Protein AF-A0A7S0TB71-F1 (afdb_monomer_lite)

Sequence (229 aa):
KTLKLRSSFATMRKMRSAEQRVAMSYEFEDLLNNLRDKKQKSEQQTESQRMKKLNQILRQSVKSFELNVTGNTVTKYDFIRQELNVSTPNSIDNCSLEIFDGINRLKDELEVIDNANAVIDIAPDDPSKLICDLSVKERSRLTASIGASHDAHALSQLNGQLSVGVRNLFGGGEKLDIAADLGLGTTSQSGSSLARKNSLETGNVIADASTHRDRDQGGNNDDRWRTSS

pLDDT: mean 73.47, std 20.13, range [27.81, 95.88]

Foldseek 3Di:
DPPVVVVVVVVVVVVVVVVVVVVVVVVVVVVVVVVVVVVVVVVPCDPVNVVVVVVVQQADWAAEEAEAEAQLPQADPVLLVVLLVQDPGDGNNVSVVSNVNSQCCCCPVLVFFPDKDWDWDQDPVHNNYIYIYIYTHTDDFKDWDKDWDDDPPPPFAIKIKIKIKGACVRNNSDIDMDIDIDGPDDDDDDDDDPPPDDDDDDDDDDDDDDDDDDDDDDDDDDDDDDDDD

Structure (mmCIF, N/CA/C/O backbone):
data_AF-A0A7S0TB71-F1
#
_entry.id   AF-A0A7S0TB71-F1
#
loop_
_atom_site.group_PDB
_atom_site.id
_atom_site.type_symbol
_atom_site.label_atom_id
_atom_site.label_alt_id
_atom_site.label_comp_id
_atom_site.label_asym_id
_atom_site.label_entity_id
_atom_site.label_seq_id
_atom_site.pdbx_PDB_ins_code
_atom_site.Cartn_x
_atom_site.Cartn_y
_atom_site.Cartn_z
_atom_site.occupancy
_atom_site.B_iso_or_equiv
_atom_site.auth_seq_id
_atom_site.auth_comp_id
_atom_site.auth_asym_id
_atom_site.auth_atom_id
_atom_site.pdbx_PDB_model_num
ATOM 1 N N . LYS A 1 1 ? -82.827 -7.918 33.185 1.00 52.31 1 LYS A N 1
ATOM 2 C CA . LYS A 1 1 ? -81.510 -7.912 33.888 1.00 52.31 1 LYS A CA 1
ATOM 3 C C . LYS A 1 1 ? -80.289 -8.102 32.956 1.00 52.31 1 LYS A C 1
ATOM 5 O O . LYS A 1 1 ? -79.174 -7.885 33.404 1.00 52.31 1 LYS A O 1
ATOM 10 N N . THR A 1 2 ? -80.459 -8.403 31.664 1.00 50.97 2 THR A N 1
ATOM 11 C CA . THR A 1 2 ? -79.377 -8.708 30.695 1.00 50.97 2 THR A CA 1
ATOM 12 C C . THR A 1 2 ? -78.708 -7.493 30.021 1.00 50.97 2 THR A C 1
ATOM 14 O O . THR A 1 2 ? -77.576 -7.602 29.559 1.00 50.97 2 THR A O 1
ATOM 17 N N . LEU A 1 3 ? -79.344 -6.315 30.008 1.00 51.41 3 LEU A N 1
ATOM 18 C CA . LEU A 1 3 ? -78.804 -5.097 29.370 1.00 51.41 3 LEU A CA 1
ATOM 19 C C . LEU A 1 3 ? -77.656 -4.421 30.152 1.00 51.41 3 LEU A C 1
ATOM 21 O O . LEU A 1 3 ? -76.746 -3.871 29.536 1.00 51.41 3 LEU A O 1
ATOM 25 N N . LYS A 1 4 ? -77.627 -4.524 31.490 1.00 52.94 4 LYS A N 1
ATOM 26 C CA . LYS A 1 4 ? -76.548 -3.944 32.322 1.00 52.94 4 LYS A CA 1
ATOM 27 C C . LYS A 1 4 ? -75.197 -4.654 32.144 1.00 52.94 4 LYS A C 1
ATOM 29 O O . LYS A 1 4 ? -74.158 -4.004 32.204 1.00 52.94 4 LYS A O 1
ATOM 34 N N . LEU A 1 5 ? -75.201 -5.960 31.865 1.00 52.31 5 LEU A N 1
ATOM 35 C CA . LEU A 1 5 ? -73.975 -6.741 31.655 1.00 52.31 5 LEU A CA 1
ATOM 36 C C . LEU A 1 5 ? -73.289 -6.404 30.322 1.00 52.31 5 LEU A C 1
ATOM 38 O O . LEU A 1 5 ? -72.073 -6.248 30.288 1.00 52.31 5 LEU A O 1
ATOM 42 N N . ARG A 1 6 ? -74.045 -6.199 29.234 1.00 51.62 6 ARG A N 1
ATOM 43 C CA . ARG A 1 6 ? -73.463 -5.846 27.922 1.00 51.62 6 ARG A CA 1
ATOM 44 C C . ARG A 1 6 ? -72.787 -4.470 27.914 1.00 51.62 6 ARG A C 1
ATOM 46 O O . ARG A 1 6 ? -71.745 -4.314 27.284 1.00 51.62 6 ARG A O 1
ATOM 53 N N . SER A 1 7 ? -73.338 -3.510 28.658 1.00 56.12 7 SER A N 1
ATOM 54 C CA . SER A 1 7 ? -72.728 -2.191 28.871 1.00 56.12 7 SER A CA 1
ATOM 55 C C . SER A 1 7 ? -71.366 -2.308 29.560 1.00 56.12 7 SER A C 1
ATOM 57 O O . SER A 1 7 ? -70.398 -1.742 29.073 1.00 56.12 7 SER A O 1
ATOM 59 N N . SER A 1 8 ? -71.282 -3.075 30.651 1.00 56.69 8 SER A N 1
ATOM 60 C CA . SER A 1 8 ? -70.066 -3.262 31.461 1.00 56.69 8 SER A CA 1
ATOM 61 C C . SER A 1 8 ? -68.906 -3.901 30.677 1.00 56.69 8 SER A C 1
ATOM 63 O O . SER A 1 8 ? -67.764 -3.447 30.769 1.00 56.69 8 SER A O 1
ATOM 65 N N . PHE A 1 9 ? -69.193 -4.894 29.829 1.00 58.91 9 PHE A N 1
ATOM 66 C CA . PHE A 1 9 ? -68.178 -5.526 28.978 1.00 58.91 9 PHE A CA 1
ATOM 67 C C . PHE A 1 9 ? -67.642 -4.600 27.876 1.00 58.91 9 PHE A C 1
ATOM 69 O O . PHE A 1 9 ? -66.458 -4.666 27.537 1.00 58.91 9 PHE A O 1
ATOM 76 N N . ALA A 1 10 ? -68.484 -3.721 27.324 1.00 61.81 10 ALA A N 1
ATOM 77 C CA . ALA A 1 10 ? -68.050 -2.732 26.340 1.00 61.81 10 ALA A CA 1
ATOM 78 C C . ALA A 1 10 ? -67.134 -1.670 26.971 1.00 61.81 10 ALA A C 1
ATOM 80 O O . ALA A 1 10 ? -66.135 -1.288 26.359 1.00 61.81 10 ALA A O 1
ATOM 81 N N . THR A 1 11 ? -67.417 -1.240 28.207 1.00 63.72 11 THR A N 1
ATOM 82 C CA . THR A 1 11 ? -66.543 -0.319 28.950 1.00 63.72 11 THR A CA 1
ATOM 83 C C . THR A 1 11 ? -65.212 -0.972 29.313 1.00 63.72 11 THR A C 1
ATOM 85 O O . THR A 1 11 ? -64.173 -0.368 29.071 1.00 63.72 11 THR A O 1
ATOM 88 N N . MET A 1 12 ? -65.207 -2.227 29.783 1.00 61.91 12 MET A N 1
ATOM 89 C CA . MET A 1 12 ? -63.965 -2.954 30.097 1.00 61.91 12 MET A CA 1
ATOM 90 C C . MET A 1 12 ? -63.060 -3.161 28.874 1.00 61.91 12 MET A C 1
ATOM 92 O O . MET A 1 12 ? -61.842 -3.040 28.982 1.00 61.91 12 MET A O 1
ATOM 96 N N . ARG A 1 13 ? -63.625 -3.426 27.687 1.00 66.00 13 ARG A N 1
ATOM 97 C CA . ARG A 1 13 ? -62.832 -3.519 26.445 1.00 66.00 13 ARG A CA 1
ATOM 98 C C . ARG A 1 13 ? -62.232 -2.176 26.032 1.00 66.00 13 ARG A C 1
ATOM 100 O O . ARG A 1 13 ? -61.082 -2.134 25.603 1.00 66.00 13 ARG A O 1
ATOM 107 N N . LYS A 1 14 ? -62.984 -1.080 26.183 1.00 70.56 14 LYS A N 1
ATOM 108 C CA . LYS A 1 14 ? -62.471 0.276 25.925 1.00 70.56 14 LYS A CA 1
ATOM 109 C C . LYS A 1 14 ? -61.375 0.666 26.918 1.00 70.56 14 LYS A C 1
ATOM 111 O O . LYS A 1 14 ? -60.401 1.281 26.504 1.00 70.56 14 LYS A O 1
ATOM 116 N N . MET A 1 15 ? -61.509 0.260 28.179 1.00 67.00 15 MET A N 1
ATOM 117 C CA . MET A 1 15 ? -60.528 0.521 29.233 1.00 67.00 15 MET A CA 1
ATOM 118 C C . MET A 1 15 ? -59.218 -0.241 28.986 1.00 67.00 15 MET A C 1
ATOM 120 O O . MET A 1 15 ? -58.170 0.388 28.939 1.00 67.00 15 MET A O 1
ATOM 124 N N . ARG A 1 16 ? -59.276 -1.536 28.637 1.00 66.81 16 ARG A N 1
ATOM 125 C CA . ARG A 1 16 ? -58.082 -2.309 28.225 1.00 66.81 16 ARG A CA 1
ATOM 126 C C . ARG A 1 16 ? -57.389 -1.745 26.982 1.00 66.81 16 ARG A C 1
ATOM 128 O O . ARG A 1 16 ? -56.168 -1.727 26.903 1.00 66.81 16 ARG A O 1
ATOM 135 N N . SER A 1 17 ? -58.161 -1.264 26.006 1.00 69.56 17 SER A N 1
ATOM 136 C CA . SER A 1 17 ? -57.613 -0.595 24.818 1.00 69.56 17 SER A CA 1
ATOM 137 C C . SER A 1 17 ? -56.975 0.762 25.144 1.00 69.56 17 SER A C 1
ATOM 139 O O . SER A 1 17 ? -56.062 1.191 24.441 1.00 69.56 17 SER A O 1
ATOM 141 N N . ALA A 1 18 ? -57.460 1.466 26.169 1.00 69.19 18 ALA A N 1
ATOM 142 C CA . ALA A 1 18 ? -56.839 2.695 26.653 1.00 69.19 18 ALA A CA 1
ATOM 143 C C . ALA A 1 18 ? -55.547 2.386 27.426 1.00 69.19 18 ALA A C 1
ATOM 145 O O . ALA A 1 18 ? -54.529 3.009 27.155 1.00 69.19 18 ALA A O 1
ATOM 146 N N . GLU A 1 19 ? -55.554 1.366 28.287 1.00 68.12 19 GLU A N 1
ATOM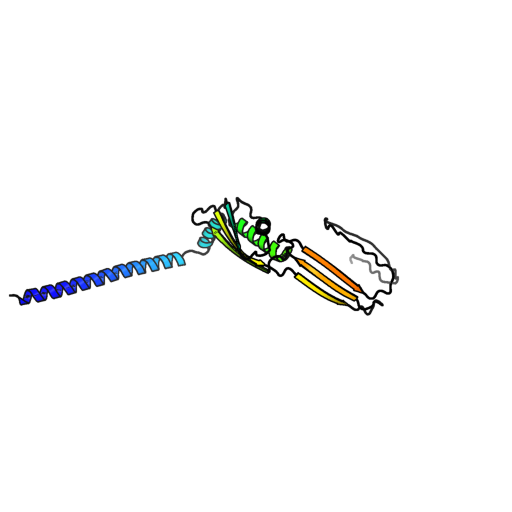 147 C CA . GLU A 1 19 ? -54.370 0.888 29.017 1.00 68.12 19 GLU A CA 1
ATOM 148 C C . GLU A 1 19 ? -53.254 0.435 28.068 1.00 68.12 19 GLU A C 1
ATOM 150 O O . GLU A 1 19 ? -52.110 0.838 28.243 1.00 68.12 19 GLU A O 1
ATOM 155 N N . GLN A 1 20 ? -53.576 -0.314 27.007 1.00 69.12 20 GLN A N 1
ATOM 156 C CA . GLN A 1 20 ? -52.590 -0.689 25.984 1.00 69.12 20 GLN A CA 1
ATOM 157 C C . GLN A 1 20 ? -52.021 0.517 25.230 1.00 69.12 20 GLN A C 1
ATOM 159 O O . GLN A 1 20 ? -50.834 0.543 24.920 1.00 69.12 20 GLN A O 1
ATOM 164 N N . ARG A 1 21 ? -52.846 1.529 24.935 1.00 68.06 21 ARG A N 1
ATOM 165 C CA . ARG A 1 21 ? -52.376 2.753 24.268 1.00 68.06 21 ARG A CA 1
ATOM 166 C C . ARG A 1 21 ? -51.446 3.573 25.158 1.00 68.06 21 ARG A C 1
ATOM 168 O O . ARG A 1 21 ? -50.471 4.115 24.657 1.00 68.06 21 ARG A O 1
ATOM 175 N N . VAL A 1 22 ? -51.735 3.622 26.456 1.00 69.12 22 VAL A N 1
ATOM 176 C CA . VAL A 1 22 ? -50.902 4.299 27.455 1.00 69.12 22 VAL A CA 1
ATOM 177 C C . VAL A 1 22 ? -49.595 3.531 27.694 1.00 69.12 22 VAL A C 1
ATOM 179 O O . VAL A 1 22 ? -48.531 4.135 27.737 1.00 69.12 22 VAL A O 1
ATOM 182 N N . ALA A 1 23 ? -49.634 2.198 27.768 1.00 70.12 23 ALA A N 1
ATOM 183 C CA . ALA A 1 23 ? -48.424 1.382 27.893 1.00 70.12 23 ALA A CA 1
ATOM 184 C C . ALA A 1 23 ? -47.479 1.571 26.694 1.00 70.12 23 ALA A C 1
ATOM 186 O O . ALA 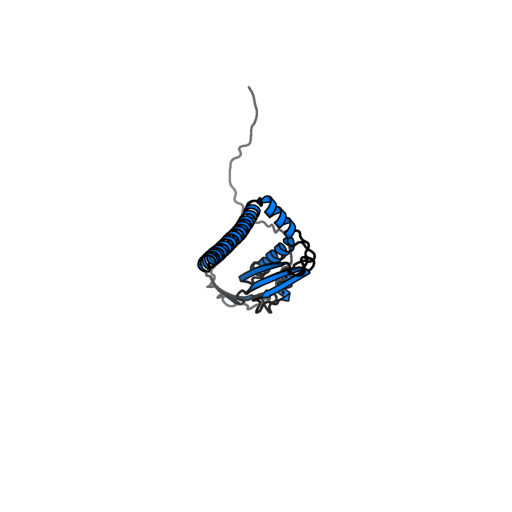A 1 23 ? -46.295 1.836 26.881 1.00 70.12 23 ALA A O 1
ATOM 187 N N . MET A 1 24 ? -48.013 1.550 25.466 1.00 68.88 24 MET A N 1
ATOM 188 C CA . MET A 1 24 ? -47.200 1.807 24.273 1.00 68.88 24 MET A CA 1
ATOM 189 C C . MET A 1 24 ? -46.647 3.237 24.220 1.00 68.88 24 MET A C 1
ATOM 191 O O . MET A 1 24 ? -45.560 3.431 23.683 1.00 68.88 24 MET A O 1
ATOM 195 N N . SER A 1 25 ? -47.344 4.242 24.768 1.00 74.81 25 SER A N 1
ATOM 196 C CA . SER A 1 25 ? -46.784 5.599 24.825 1.00 74.81 25 SER A CA 1
ATOM 197 C C . SER A 1 25 ? -45.608 5.699 25.794 1.00 74.81 25 SER A C 1
ATOM 199 O O . SER A 1 25 ? -44.636 6.373 25.469 1.00 74.81 25 SER A O 1
ATOM 201 N N . TYR A 1 26 ? -45.653 4.993 26.930 1.00 70.25 26 TYR A N 1
ATOM 202 C CA . TYR A 1 26 ? -44.534 4.959 27.879 1.00 70.25 26 TYR A CA 1
ATOM 203 C C . TYR A 1 26 ? -43.297 4.264 27.298 1.00 70.25 26 TYR A C 1
ATOM 205 O O . TYR A 1 26 ? -42.197 4.793 27.418 1.00 70.25 26 TYR A O 1
ATOM 213 N N . GLU A 1 27 ? -43.465 3.141 26.592 1.00 76.88 27 GLU A N 1
ATOM 214 C CA . GLU A 1 27 ? -42.346 2.475 25.902 1.00 76.88 27 GLU A CA 1
ATOM 215 C C . GLU A 1 27 ? -41.720 3.372 24.819 1.00 76.88 27 GLU A C 1
ATOM 217 O O . GLU A 1 27 ? -40.501 3.391 24.631 1.00 76.88 27 GLU A O 1
ATOM 222 N N . PHE A 1 28 ? -42.545 4.158 24.122 1.00 78.06 28 PHE A N 1
ATOM 223 C CA . PHE A 1 28 ? -42.072 5.112 23.121 1.00 78.06 28 PHE A CA 1
ATOM 224 C C . PHE A 1 28 ? -41.313 6.286 23.752 1.00 78.06 28 PHE A C 1
ATOM 226 O O . PHE A 1 28 ? -40.316 6.757 23.203 1.00 78.06 28 PHE A O 1
ATOM 233 N N . GLU A 1 29 ? -41.760 6.752 24.916 1.00 79.38 29 GLU A N 1
ATOM 234 C CA . GLU A 1 29 ? -41.113 7.827 25.664 1.00 79.38 29 GLU A CA 1
ATOM 235 C C . GLU A 1 29 ? -39.775 7.375 26.269 1.00 79.38 29 GLU A C 1
ATOM 237 O O . GLU A 1 29 ? -38.787 8.104 26.174 1.00 79.38 29 GLU A O 1
ATOM 242 N N . ASP A 1 30 ? -39.682 6.133 26.749 1.00 79.94 30 ASP A N 1
ATOM 243 C CA . ASP A 1 30 ? -38.418 5.513 27.168 1.00 79.94 30 ASP A CA 1
ATOM 244 C C . ASP A 1 30 ? -37.437 5.329 26.000 1.00 79.94 30 ASP A C 1
ATOM 246 O O . ASP A 1 30 ? -36.227 5.542 26.153 1.00 79.94 30 ASP A O 1
ATOM 250 N N . LEU A 1 31 ? -37.928 4.981 24.806 1.00 78.19 31 LEU A N 1
ATOM 251 C CA . LEU A 1 31 ? -37.107 4.931 23.591 1.00 78.19 31 LEU A CA 1
ATOM 252 C C . LEU A 1 31 ? -36.591 6.320 23.197 1.00 78.19 31 LEU A C 1
ATOM 254 O O . LEU A 1 31 ? -35.413 6.470 22.859 1.00 78.19 31 LEU A O 1
ATOM 258 N N . LEU A 1 32 ? -37.443 7.344 23.270 1.00 78.12 32 LEU A N 1
ATOM 259 C CA . LEU A 1 32 ? -37.064 8.727 22.978 1.00 78.12 32 LEU A CA 1
ATOM 260 C C . LEU A 1 32 ? -36.079 9.289 24.007 1.00 78.12 32 LEU A C 1
ATOM 262 O O . LEU A 1 32 ? -35.138 9.986 23.620 1.00 78.12 32 LEU A O 1
ATOM 266 N N . ASN A 1 33 ? -36.242 8.955 25.287 1.00 79.75 33 ASN A N 1
ATOM 267 C CA . ASN A 1 33 ? -35.304 9.331 26.342 1.00 79.75 33 ASN A CA 1
ATOM 268 C C . ASN A 1 33 ? -33.954 8.638 26.150 1.00 79.75 33 ASN A C 1
ATOM 270 O O . ASN A 1 33 ? -32.926 9.307 26.163 1.00 79.75 33 ASN A O 1
ATOM 274 N N . ASN A 1 34 ? -33.937 7.344 25.823 1.00 79.69 34 ASN A N 1
ATOM 275 C CA . ASN A 1 34 ? -32.698 6.642 25.478 1.00 79.69 34 ASN A CA 1
ATOM 276 C C . ASN A 1 34 ? -31.996 7.240 24.249 1.00 79.69 34 ASN A C 1
ATOM 278 O O . ASN A 1 34 ? -30.766 7.322 24.211 1.00 79.69 34 ASN A O 1
ATOM 282 N N . LEU A 1 35 ? -32.756 7.660 23.234 1.00 76.25 35 LEU A N 1
ATOM 283 C CA . LEU A 1 35 ? -32.208 8.328 22.052 1.00 76.25 35 LEU A CA 1
ATOM 284 C C . LEU A 1 35 ? -31.660 9.718 22.383 1.00 76.25 35 LEU A C 1
ATOM 286 O O . LEU A 1 35 ? -30.581 10.066 21.900 1.00 76.25 35 LEU A O 1
ATOM 290 N N . ARG A 1 36 ? -32.349 10.498 23.224 1.00 77.81 36 ARG A N 1
ATOM 291 C CA . ARG A 1 36 ? -31.857 11.798 23.709 1.00 77.81 36 ARG A CA 1
ATOM 292 C C . ARG A 1 36 ? -30.607 11.650 24.562 1.00 77.81 36 ARG A C 1
ATOM 294 O O . ARG A 1 36 ? -29.648 12.371 24.312 1.00 77.81 36 ARG A O 1
ATOM 301 N N . ASP A 1 37 ? -30.574 10.686 25.472 1.00 75.75 37 ASP A N 1
ATOM 302 C CA . ASP A 1 37 ? -29.415 10.407 26.319 1.00 75.75 37 ASP A CA 1
ATOM 303 C C . ASP A 1 37 ? -28.213 9.951 25.492 1.00 75.75 37 ASP A C 1
ATOM 305 O O . ASP A 1 37 ? -27.087 10.395 25.722 1.00 75.75 37 ASP A O 1
ATOM 309 N N . LYS A 1 38 ? -28.429 9.094 24.486 1.00 72.81 38 LYS A N 1
ATOM 310 C CA . LYS A 1 38 ? -27.370 8.700 23.546 1.00 72.81 38 LYS A CA 1
ATOM 311 C C . LYS A 1 38 ? -26.899 9.876 22.693 1.00 72.81 38 LYS A C 1
ATOM 313 O O . LYS A 1 38 ? -25.693 10.024 22.499 1.00 72.81 38 LYS A O 1
ATOM 318 N N . LYS A 1 39 ? -27.815 10.729 22.221 1.00 69.19 39 LYS A N 1
ATOM 319 C CA . LYS A 1 39 ? -27.485 11.932 21.447 1.00 69.19 39 LYS A CA 1
ATOM 320 C C . LYS A 1 39 ? -26.692 12.938 22.286 1.00 69.19 39 LYS A C 1
ATOM 322 O O . LYS A 1 39 ? -25.636 13.372 21.842 1.00 69.19 39 LYS A O 1
ATOM 327 N N . GLN A 1 40 ? -27.114 13.218 23.518 1.00 61.66 40 GLN A N 1
ATOM 328 C CA . GLN A 1 40 ? -26.391 14.106 24.434 1.00 61.66 40 GLN A CA 1
ATOM 329 C C . GLN A 1 40 ? -25.025 13.538 24.832 1.00 61.66 40 GLN A C 1
ATOM 331 O O . GLN A 1 40 ? -24.039 14.267 24.794 1.00 61.66 40 GLN A O 1
ATOM 336 N N . LYS A 1 41 ? -24.914 12.233 25.120 1.00 62.59 41 LYS A N 1
ATOM 337 C CA . LYS A 1 41 ? -23.612 11.580 25.375 1.00 62.59 41 LYS A CA 1
ATOM 338 C C . LYS A 1 41 ? -22.681 11.611 24.155 1.00 62.59 41 LYS A C 1
ATOM 340 O O . LYS A 1 41 ? -21.464 11.660 24.321 1.00 62.59 41 LYS A O 1
ATOM 345 N N . SER A 1 42 ? -23.239 11.579 22.944 1.00 59.22 42 SER A N 1
ATOM 346 C CA . SER A 1 42 ? -22.501 11.710 21.680 1.00 59.22 42 SER A CA 1
ATOM 347 C C . SER A 1 42 ? -22.044 13.152 21.413 1.00 59.22 42 SER A C 1
ATOM 349 O O . SER A 1 42 ? -20.922 13.357 20.946 1.00 59.22 42 SER A O 1
ATOM 351 N N . GLU A 1 43 ? -22.885 14.142 21.728 1.00 60.66 43 GLU A N 1
ATOM 352 C CA . GLU A 1 43 ? -22.601 15.579 21.577 1.00 60.66 43 GLU A CA 1
ATOM 353 C C . GLU A 1 43 ? -21.653 16.119 22.668 1.00 60.66 43 GLU A C 1
ATOM 355 O O . GLU A 1 43 ? -20.929 17.079 22.424 1.00 60.66 43 GLU A O 1
ATOM 360 N N . GLN A 1 44 ? -21.594 15.485 23.847 1.00 57.38 44 GLN A N 1
ATOM 361 C CA . GLN A 1 44 ? -20.765 15.924 24.982 1.00 57.38 44 GLN A CA 1
ATOM 362 C C . GLN A 1 44 ? -19.347 15.339 25.036 1.00 57.38 44 GLN A C 1
ATOM 364 O O . GLN A 1 44 ? -18.578 15.705 25.931 1.00 57.38 44 GLN A O 1
ATOM 369 N N . GLN A 1 45 ? -18.947 14.465 24.107 1.00 62.69 45 GLN A N 1
ATOM 370 C CA . GLN A 1 45 ? -17.526 14.130 23.999 1.00 62.69 45 GLN A CA 1
ATOM 371 C C . GLN A 1 45 ? -16.778 15.335 23.443 1.00 62.69 45 GLN A C 1
ATOM 373 O O . GLN A 1 45 ? -16.752 15.573 22.237 1.00 62.69 45 GLN A O 1
ATOM 378 N N . THR A 1 46 ? -16.149 16.079 24.348 1.00 75.94 46 THR A N 1
ATOM 379 C CA . THR A 1 46 ? -15.203 17.136 24.000 1.00 75.94 46 THR A CA 1
ATOM 380 C C . THR A 1 46 ? -14.159 16.575 23.039 1.00 75.94 46 THR A C 1
ATOM 382 O O . THR A 1 46 ? -13.725 15.430 23.175 1.00 75.94 46 THR A O 1
ATOM 385 N N . GLU A 1 47 ? -13.728 17.380 22.074 1.00 78.62 47 GLU A N 1
ATOM 386 C CA . GLU A 1 47 ? -12.704 17.014 21.087 1.00 78.62 47 GLU A CA 1
ATOM 387 C C . GLU A 1 47 ? -11.458 16.395 21.745 1.00 78.62 47 GLU A C 1
ATOM 389 O O . GLU A 1 47 ? -10.931 15.388 21.281 1.00 78.62 47 GLU A O 1
ATOM 394 N N . SER A 1 48 ? -11.082 16.894 22.928 1.00 79.94 48 SER A N 1
ATOM 395 C CA . SER A 1 48 ? -10.023 16.321 23.765 1.00 79.94 48 SER A CA 1
ATOM 396 C C . SER A 1 48 ? -10.270 14.857 24.166 1.00 79.94 48 SER A C 1
ATOM 398 O O . SER A 1 48 ? -9.347 14.047 24.143 1.00 79.94 48 SER A O 1
ATOM 400 N N . GLN A 1 49 ? -11.504 14.472 24.507 1.00 84.00 49 GLN A N 1
ATOM 401 C CA . GLN A 1 49 ? -11.847 13.081 24.827 1.00 84.00 49 GLN A CA 1
ATOM 402 C C . GLN A 1 49 ? -11.804 12.184 23.587 1.00 84.00 49 GLN A C 1
ATOM 404 O O . GLN A 1 49 ? -11.337 11.047 23.678 1.00 84.00 49 GLN A O 1
ATOM 409 N N . ARG A 1 50 ? -12.244 12.695 22.428 1.00 82.31 50 ARG A N 1
ATOM 410 C CA . ARG A 1 50 ? -12.138 11.981 21.145 1.00 82.31 50 ARG A CA 1
ATOM 411 C C . ARG A 1 50 ? -10.677 11.760 20.762 1.00 82.31 50 ARG A C 1
ATOM 413 O O . ARG A 1 50 ? -10.292 10.625 20.498 1.00 82.31 50 ARG A O 1
ATOM 420 N N . MET A 1 51 ? -9.850 12.800 20.855 1.00 84.88 51 MET A N 1
ATOM 421 C CA . MET A 1 51 ? -8.413 12.703 20.598 1.00 84.88 51 MET A CA 1
ATOM 422 C C . MET A 1 51 ? -7.695 11.793 21.590 1.00 84.88 51 MET A C 1
ATOM 424 O O . MET A 1 51 ? -6.788 11.068 21.193 1.00 84.88 51 MET A O 1
ATOM 428 N N . LYS A 1 52 ? -8.094 11.764 22.866 1.00 86.94 52 LYS A N 1
ATOM 429 C CA . LYS A 1 52 ? -7.542 10.803 23.835 1.00 86.94 52 LYS A CA 1
ATOM 430 C C . LYS A 1 52 ? -7.856 9.358 23.449 1.00 86.94 52 LYS A C 1
ATOM 432 O O . LYS A 1 52 ? -6.956 8.526 23.482 1.00 86.94 52 LYS A O 1
ATOM 437 N N . LYS A 1 53 ? -9.100 9.068 23.052 1.00 85.44 53 LYS A N 1
ATOM 438 C CA . LYS A 1 53 ? -9.496 7.729 22.585 1.00 85.44 53 LYS A CA 1
ATOM 439 C C . LYS A 1 53 ? -8.767 7.330 21.306 1.00 85.44 53 LYS A C 1
ATOM 441 O O . LYS A 1 53 ? -8.265 6.217 21.231 1.00 85.44 53 LYS A O 1
ATOM 446 N N . LEU A 1 54 ? -8.656 8.244 20.342 1.00 85.50 54 LEU A N 1
ATOM 447 C CA . LEU A 1 54 ? -7.918 8.000 19.105 1.00 85.50 54 LEU A CA 1
ATOM 448 C C . LEU A 1 54 ? -6.442 7.702 19.390 1.00 85.50 54 LEU A C 1
ATOM 450 O O . LEU A 1 54 ? -5.934 6.679 18.951 1.00 85.50 54 LEU A O 1
ATOM 454 N N . ASN A 1 55 ? -5.779 8.532 20.201 1.00 86.88 55 ASN A N 1
ATOM 455 C CA . ASN A 1 55 ? -4.390 8.297 20.606 1.00 86.88 55 ASN A CA 1
ATOM 456 C C . ASN A 1 55 ? -4.208 6.961 21.334 1.00 86.88 55 ASN A C 1
ATOM 458 O O . ASN A 1 55 ? -3.174 6.317 21.190 1.00 86.88 55 ASN A O 1
ATOM 462 N N . GLN A 1 56 ? -5.197 6.539 22.123 1.00 88.00 56 GLN A N 1
ATOM 463 C CA . GLN A 1 56 ? -5.156 5.240 22.782 1.00 88.00 56 GLN A CA 1
ATOM 464 C C . GLN A 1 56 ? -5.217 4.091 21.769 1.00 88.00 56 GLN A C 1
ATOM 466 O O . GLN A 1 56 ? -4.478 3.129 21.940 1.00 88.00 56 GLN A O 1
ATOM 471 N N . ILE A 1 57 ? -6.057 4.198 20.734 1.00 85.38 57 ILE A N 1
ATOM 472 C CA . ILE A 1 57 ? -6.160 3.203 19.655 1.00 85.38 57 ILE A CA 1
ATOM 473 C C . ILE A 1 57 ? -4.865 3.175 18.838 1.00 85.38 57 ILE A C 1
ATOM 475 O O . ILE A 1 57 ? -4.265 2.120 18.689 1.00 85.38 57 ILE A O 1
ATOM 479 N N . LEU A 1 58 ? -4.372 4.332 18.392 1.00 86.56 58 LEU A N 1
ATOM 480 C CA . LEU A 1 58 ? -3.164 4.437 17.564 1.00 86.56 58 LEU A CA 1
ATOM 481 C C . LEU A 1 58 ? -1.906 3.869 18.243 1.00 86.56 58 LEU A C 1
ATOM 483 O O . LEU A 1 58 ? -1.023 3.328 17.581 1.00 86.56 58 LEU A O 1
ATOM 487 N N . ARG A 1 59 ? -1.836 3.947 19.578 1.00 89.12 59 ARG A N 1
ATOM 488 C CA . ARG A 1 59 ? -0.733 3.395 20.382 1.00 89.12 59 ARG A CA 1
ATOM 489 C C . ARG A 1 59 ? -0.873 1.906 20.701 1.00 89.12 59 ARG A C 1
ATOM 491 O O . ARG A 1 59 ? 0.012 1.362 21.362 1.00 89.12 59 ARG A O 1
ATOM 498 N N . GLN A 1 60 ? -1.958 1.249 20.293 1.00 88.00 60 GLN A N 1
ATOM 499 C CA . GLN A 1 60 ? -2.098 -0.192 20.493 1.00 88.00 60 GLN A CA 1
ATOM 500 C C . GLN A 1 60 ? -0.993 -0.934 19.745 1.00 88.00 60 GLN A C 1
ATOM 502 O O . GLN A 1 60 ? -0.640 -0.589 18.618 1.00 88.00 60 GLN A O 1
ATOM 507 N N . SER A 1 61 ? -0.430 -1.947 20.402 1.00 88.50 61 SER A N 1
ATOM 508 C CA . SER A 1 61 ? 0.614 -2.785 19.826 1.00 88.50 61 SER A CA 1
ATOM 509 C C . SER A 1 61 ? 0.006 -3.818 18.883 1.00 88.50 61 SER A C 1
ATOM 511 O O . SER A 1 61 ? -0.788 -4.659 19.309 1.00 88.50 61 SER A O 1
ATOM 513 N N . VAL A 1 62 ? 0.453 -3.802 17.639 1.00 89.38 62 VAL A N 1
ATOM 514 C CA . VAL A 1 62 ? 0.182 -4.808 16.621 1.00 89.38 62 VAL A CA 1
ATOM 515 C C . VAL A 1 62 ? 1.259 -5.883 16.711 1.00 89.38 62 VAL A C 1
ATOM 517 O O . VAL A 1 62 ? 2.453 -5.589 16.676 1.00 89.38 62 VAL A O 1
ATOM 520 N N . LYS A 1 63 ? 0.844 -7.143 16.840 1.00 90.81 63 LYS A N 1
ATOM 521 C CA . LYS A 1 63 ? 1.730 -8.317 16.873 1.00 90.81 63 LYS A CA 1
ATOM 522 C C . LYS A 1 63 ? 1.851 -8.998 15.519 1.00 90.81 63 LYS A C 1
ATOM 524 O O . LYS A 1 63 ? 2.873 -9.617 15.250 1.00 90.81 63 LYS A O 1
ATOM 529 N N . SER A 1 64 ? 0.802 -8.927 14.705 1.00 91.81 64 SER A N 1
ATOM 530 C CA . SER A 1 64 ? 0.771 -9.547 13.385 1.00 91.81 64 SER A CA 1
ATOM 531 C C . SER A 1 64 ? 0.117 -8.624 12.367 1.00 91.81 64 SER A C 1
ATOM 533 O O . SER A 1 64 ? -0.807 -7.879 12.691 1.00 91.81 64 SER A O 1
ATOM 535 N N . PHE A 1 65 ? 0.630 -8.679 11.143 1.00 92.81 65 PHE A N 1
ATOM 536 C CA . PHE A 1 65 ? 0.180 -7.875 10.020 1.00 92.81 65 PHE A CA 1
ATOM 537 C C . PHE A 1 65 ? -0.175 -8.794 8.855 1.00 92.81 65 PHE A C 1
ATOM 539 O O . PHE A 1 65 ? 0.620 -9.654 8.461 1.00 92.81 65 PHE A O 1
ATOM 546 N N . GLU A 1 66 ? -1.374 -8.611 8.321 1.00 93.38 66 GLU A N 1
ATOM 547 C CA . GLU A 1 66 ? -1.853 -9.279 7.121 1.00 93.38 66 GLU A CA 1
ATOM 548 C C . GLU A 1 66 ? -2.088 -8.240 6.030 1.00 93.38 66 GLU A C 1
ATOM 550 O O . GLU A 1 66 ? -2.687 -7.194 6.272 1.00 93.38 66 GLU A O 1
ATOM 555 N N . LEU A 1 67 ? -1.596 -8.537 4.832 1.00 94.50 67 LEU A N 1
ATOM 556 C CA . LEU A 1 67 ? -1.718 -7.680 3.666 1.00 94.50 67 LEU A CA 1
ATOM 557 C C . LEU A 1 67 ? -2.509 -8.425 2.599 1.00 94.50 67 LEU A C 1
ATOM 559 O O . LEU A 1 67 ? -2.109 -9.508 2.178 1.00 94.50 67 LEU A O 1
ATOM 563 N N . ASN A 1 68 ? -3.573 -7.808 2.111 1.00 95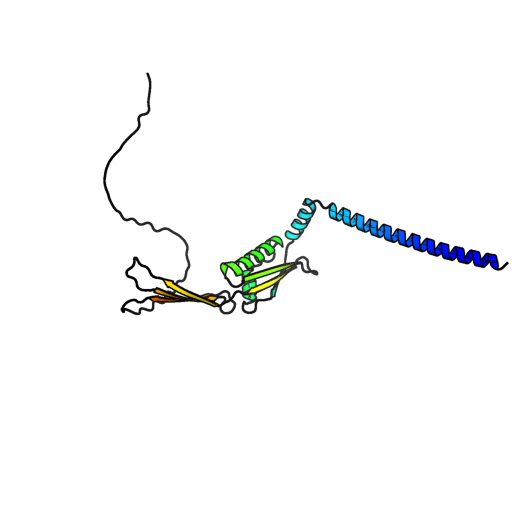.31 68 ASN A N 1
ATOM 564 C CA . ASN A 1 68 ? -4.297 -8.272 0.941 1.00 95.31 68 ASN A CA 1
ATOM 565 C C . ASN A 1 68 ? -4.088 -7.253 -0.169 1.00 95.31 68 ASN A C 1
ATOM 567 O O . ASN A 1 68 ? -4.422 -6.084 -0.007 1.00 95.31 68 ASN A O 1
ATOM 571 N N . VAL A 1 69 ? -3.536 -7.683 -1.302 1.00 95.12 69 VAL A N 1
ATOM 572 C CA . VAL A 1 69 ? -3.346 -6.798 -2.457 1.00 95.12 69 VAL A CA 1
ATOM 573 C C . VAL A 1 69 ? -4.316 -7.188 -3.560 1.00 95.12 69 VAL A C 1
ATOM 575 O O . VAL A 1 69 ? -4.445 -8.362 -3.903 1.00 95.12 69 VAL A O 1
ATOM 578 N N . THR A 1 70 ? -4.997 -6.192 -4.119 1.00 95.62 70 THR A N 1
ATOM 579 C CA . THR A 1 70 ? -5.904 -6.340 -5.259 1.00 95.62 70 THR A CA 1
ATOM 580 C C . THR A 1 70 ? -5.519 -5.373 -6.374 1.00 95.62 70 THR A C 1
ATOM 582 O O . THR A 1 70 ? -5.034 -4.274 -6.116 1.00 95.62 70 THR A O 1
ATOM 585 N N . GLY A 1 71 ? -5.733 -5.774 -7.630 1.00 91.38 71 GLY A N 1
ATOM 586 C CA . GLY A 1 71 ? -5.392 -4.959 -8.805 1.00 91.38 71 GLY A CA 1
ATOM 587 C C . GLY A 1 71 ? -3.935 -5.070 -9.273 1.00 91.38 71 GLY A C 1
ATOM 588 O O . GLY A 1 71 ? -3.573 -4.467 -10.279 1.00 91.38 71 GLY A O 1
ATOM 589 N N . ASN A 1 72 ? -3.110 -5.884 -8.607 1.00 92.00 72 ASN A N 1
ATOM 590 C CA . ASN A 1 72 ? -1.743 -6.203 -9.020 1.00 92.00 72 ASN A CA 1
ATOM 591 C C . ASN A 1 72 ? -1.737 -7.347 -10.053 1.00 92.00 72 ASN A C 1
ATOM 593 O O . ASN A 1 72 ? -1.562 -8.518 -9.722 1.00 92.00 72 ASN A O 1
ATOM 597 N N . THR A 1 73 ? -1.990 -7.026 -11.323 1.00 89.88 73 THR A N 1
ATOM 598 C CA . THR A 1 73 ? -2.040 -8.043 -12.389 1.00 89.88 73 THR A CA 1
ATOM 599 C C . THR A 1 73 ? -0.658 -8.476 -12.863 1.00 89.88 73 THR A C 1
ATOM 601 O O . THR A 1 73 ? -0.468 -9.633 -13.237 1.00 89.88 73 THR A O 1
ATOM 604 N N . VAL A 1 74 ? 0.310 -7.559 -12.844 1.00 90.31 74 VAL A N 1
ATOM 605 C CA . VAL A 1 74 ? 1.675 -7.800 -13.328 1.00 90.31 74 VAL A CA 1
ATOM 606 C C . VAL A 1 74 ? 2.686 -7.769 -12.187 1.00 90.31 74 VAL A C 1
ATOM 608 O O . VAL A 1 74 ? 3.641 -8.545 -12.180 1.00 90.31 74 VAL A O 1
ATOM 611 N N . THR A 1 75 ? 2.494 -6.866 -11.232 1.00 92.25 75 THR A N 1
ATOM 612 C CA . THR A 1 75 ? 3.385 -6.663 -10.092 1.00 92.25 75 THR A CA 1
ATOM 613 C C . THR A 1 75 ? 3.234 -7.806 -9.105 1.00 92.25 75 THR A C 1
ATOM 615 O O . THR A 1 75 ? 2.127 -8.176 -8.702 1.00 92.25 75 THR A O 1
ATOM 618 N N . LYS A 1 76 ? 4.367 -8.372 -8.693 1.00 93.31 76 LYS A N 1
ATOM 619 C CA . LYS A 1 76 ? 4.378 -9.490 -7.756 1.00 93.31 76 LYS A CA 1
ATOM 620 C C . LYS A 1 76 ? 3.901 -9.024 -6.389 1.00 93.31 76 LYS A C 1
ATOM 622 O O . LYS A 1 76 ? 4.346 -7.998 -5.882 1.00 93.31 76 LYS A O 1
ATOM 627 N N . TYR A 1 77 ? 3.052 -9.836 -5.772 1.00 92.62 77 TYR A N 1
ATOM 628 C CA . TYR A 1 77 ? 2.606 -9.613 -4.401 1.00 92.62 77 TYR A CA 1
ATOM 629 C C . TYR A 1 77 ? 3.795 -9.494 -3.433 1.00 92.62 77 TYR A C 1
ATOM 631 O O . TYR A 1 77 ? 3.841 -8.559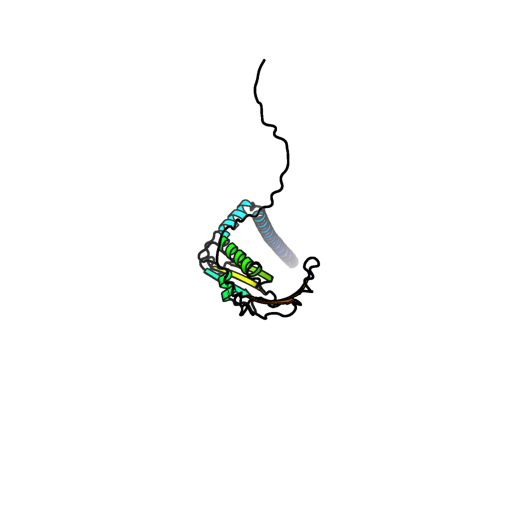 -2.640 1.00 92.62 77 TYR A O 1
ATOM 639 N N . ASP A 1 78 ? 4.789 -10.381 -3.551 1.00 92.12 78 ASP A N 1
ATOM 640 C CA . ASP A 1 78 ? 5.967 -10.382 -2.673 1.00 92.12 78 ASP A CA 1
ATOM 641 C C . ASP A 1 78 ? 6.777 -9.087 -2.771 1.00 92.12 78 ASP A C 1
ATOM 643 O O . ASP A 1 78 ? 7.267 -8.594 -1.760 1.00 92.12 78 ASP A O 1
ATOM 647 N N . PHE A 1 79 ? 6.862 -8.505 -3.971 1.00 92.81 79 PHE A N 1
ATOM 648 C CA . PHE A 1 79 ? 7.530 -7.225 -4.186 1.00 92.81 79 PHE A CA 1
ATOM 649 C C . PHE A 1 79 ? 6.789 -6.089 -3.474 1.00 92.81 79 PHE A C 1
ATOM 651 O O . PHE A 1 79 ? 7.391 -5.356 -2.700 1.00 92.81 79 PHE A O 1
ATOM 658 N N . ILE A 1 80 ? 5.468 -5.989 -3.659 1.00 92.94 80 ILE A N 1
ATOM 659 C CA . ILE A 1 80 ? 4.644 -4.972 -2.982 1.00 92.94 80 ILE A CA 1
ATOM 660 C C . ILE A 1 80 ? 4.748 -5.134 -1.463 1.00 92.94 80 ILE A C 1
ATOM 662 O O . ILE A 1 80 ? 4.920 -4.157 -0.739 1.00 92.94 80 ILE A O 1
ATOM 666 N N . ARG A 1 81 ? 4.680 -6.375 -0.972 1.00 92.44 81 ARG A N 1
ATOM 667 C CA . ARG A 1 81 ? 4.795 -6.682 0.454 1.00 92.44 81 ARG A CA 1
ATOM 668 C C . ARG A 1 81 ? 6.146 -6.258 1.026 1.00 92.44 81 ARG A C 1
ATOM 670 O O . ARG A 1 81 ? 6.180 -5.695 2.117 1.00 92.44 81 ARG A O 1
ATOM 677 N N . GLN A 1 82 ? 7.232 -6.544 0.311 1.00 91.81 82 GLN A N 1
ATOM 678 C CA . GLN A 1 82 ? 8.575 -6.130 0.705 1.00 91.81 82 GLN A CA 1
ATOM 679 C C . GLN A 1 82 ? 8.681 -4.603 0.758 1.00 91.81 82 GLN A C 1
ATOM 681 O O . GLN A 1 82 ? 9.234 -4.066 1.713 1.00 91.81 82 GLN A O 1
ATOM 686 N N . GLU A 1 83 ? 8.070 -3.914 -0.203 1.00 91.12 83 GLU A N 1
ATOM 687 C CA . GLU A 1 83 ? 8.214 -2.468 -0.332 1.00 91.12 83 GLU A CA 1
ATOM 688 C C . GLU A 1 83 ? 7.366 -1.653 0.634 1.00 91.12 83 GLU A C 1
ATOM 690 O O . GLU A 1 83 ? 7.764 -0.555 1.022 1.00 91.12 83 GLU A O 1
ATOM 695 N N . LEU A 1 84 ? 6.249 -2.205 1.109 1.00 90.50 84 LEU A N 1
ATOM 696 C CA . LEU A 1 84 ? 5.527 -1.645 2.252 1.00 90.50 84 LEU A CA 1
ATOM 697 C C . LEU A 1 84 ? 6.346 -1.725 3.547 1.00 90.50 84 LEU A C 1
ATOM 699 O O . LEU A 1 84 ? 6.170 -0.882 4.418 1.00 90.50 84 LEU A O 1
ATOM 703 N N . ASN A 1 85 ? 7.258 -2.699 3.654 1.00 87.88 85 ASN A N 1
ATOM 704 C CA . ASN A 1 85 ? 8.215 -2.860 4.755 1.00 87.88 85 ASN A CA 1
ATOM 705 C C . ASN A 1 85 ? 7.595 -2.733 6.164 1.00 87.88 85 ASN A C 1
ATOM 707 O O . ASN A 1 85 ? 8.209 -2.181 7.077 1.00 87.88 85 ASN A O 1
ATOM 711 N N . VAL A 1 86 ? 6.367 -3.236 6.337 1.00 87.69 86 VAL A N 1
ATOM 712 C CA . VAL A 1 86 ? 5.657 -3.130 7.616 1.00 87.69 86 VAL A CA 1
ATOM 713 C C . VAL A 1 86 ? 6.335 -4.021 8.647 1.00 87.69 86 VAL A C 1
ATOM 715 O O . VAL A 1 86 ? 6.336 -5.251 8.529 1.00 87.69 86 VAL A O 1
ATOM 718 N N . SER A 1 87 ? 6.912 -3.395 9.664 1.00 85.44 87 SER A N 1
ATOM 719 C CA . SER A 1 87 ? 7.636 -4.073 10.728 1.00 85.44 87 SER A CA 1
ATOM 720 C C . SER A 1 87 ? 6.669 -4.460 11.841 1.00 85.44 87 SER A C 1
ATOM 722 O O . SER A 1 87 ? 5.937 -3.629 12.365 1.00 85.44 87 SER A O 1
ATOM 724 N N . THR A 1 88 ? 6.673 -5.730 12.245 1.00 84.19 88 THR A N 1
ATOM 725 C CA . THR A 1 88 ? 5.918 -6.202 13.417 1.00 84.19 88 THR A CA 1
ATOM 726 C C . THR A 1 88 ? 6.851 -6.859 14.433 1.00 84.19 88 THR A C 1
ATOM 728 O O . THR A 1 88 ? 7.723 -7.626 14.018 1.00 84.19 88 THR A O 1
ATOM 731 N N . PRO A 1 89 ? 6.655 -6.646 15.750 1.00 80.00 89 PRO A N 1
ATOM 732 C CA . PRO A 1 89 ? 5.573 -5.872 16.368 1.00 80.00 89 PRO A CA 1
ATOM 733 C C . PRO A 1 89 ? 5.808 -4.350 16.341 1.00 80.00 89 PRO A C 1
ATOM 735 O O . PRO A 1 89 ? 6.934 -3.899 16.532 1.00 80.00 89 PRO A O 1
ATOM 738 N N . ASN A 1 90 ? 4.743 -3.562 16.152 1.00 85.94 90 ASN A N 1
ATOM 739 C CA . ASN A 1 90 ? 4.798 -2.090 16.099 1.00 85.94 90 ASN A CA 1
ATOM 740 C C . ASN A 1 90 ? 3.449 -1.459 16.506 1.00 85.94 90 ASN A C 1
ATOM 742 O O . ASN A 1 90 ? 2.491 -2.184 16.771 1.00 85.94 90 ASN A O 1
ATOM 746 N N . SER A 1 91 ? 3.352 -0.133 16.635 1.00 89.69 91 SER A N 1
ATOM 747 C CA . SER A 1 91 ? 2.072 0.545 16.900 1.00 89.69 91 SER A CA 1
ATOM 748 C C . SER A 1 91 ? 1.233 0.682 15.627 1.00 89.69 91 SER A C 1
ATOM 750 O O . SER A 1 91 ? 1.780 0.726 14.527 1.00 89.69 91 SER A O 1
ATOM 752 N N . ILE A 1 92 ? -0.093 0.801 15.767 1.00 88.25 92 ILE A N 1
ATOM 753 C CA . ILE A 1 92 ? -0.988 1.070 14.622 1.00 88.25 92 ILE A CA 1
ATOM 754 C C . ILE A 1 92 ? -0.560 2.346 13.882 1.00 88.25 92 ILE A C 1
ATOM 756 O O . ILE A 1 92 ? -0.561 2.372 12.652 1.00 88.25 92 ILE A O 1
ATOM 760 N N . ASP A 1 93 ? -0.161 3.378 14.627 1.00 90.25 93 ASP A N 1
ATOM 761 C CA . ASP A 1 93 ? 0.345 4.641 14.077 1.00 90.25 93 ASP A CA 1
ATOM 762 C C . ASP A 1 93 ? 1.557 4.420 13.160 1.00 90.25 93 ASP A C 1
ATOM 764 O O . ASP A 1 93 ? 1.549 4.799 11.991 1.00 90.25 93 ASP A O 1
ATOM 768 N N . ASN A 1 94 ? 2.565 3.699 13.655 1.00 90.62 94 ASN A N 1
ATOM 769 C CA . ASN A 1 94 ? 3.788 3.446 12.904 1.00 90.62 94 ASN A CA 1
ATOM 770 C C . ASN A 1 94 ? 3.540 2.527 11.700 1.00 90.62 94 ASN A C 1
ATOM 772 O O . ASN A 1 94 ? 4.052 2.807 10.622 1.00 90.62 94 ASN A O 1
ATOM 776 N N . CYS A 1 95 ? 2.712 1.485 11.844 1.00 90.69 95 CYS A N 1
ATOM 777 C CA . CYS A 1 95 ? 2.321 0.644 10.709 1.00 90.69 95 CYS A CA 1
ATOM 778 C C . CYS A 1 95 ? 1.639 1.474 9.612 1.00 90.69 95 CYS A C 1
ATOM 780 O O . CYS A 1 95 ? 1.877 1.254 8.428 1.00 90.69 95 CYS A O 1
ATOM 782 N N . SER A 1 96 ? 0.798 2.439 9.996 1.00 90.19 96 SER A N 1
ATOM 783 C CA . SER A 1 96 ? 0.105 3.313 9.043 1.00 90.19 96 SER A CA 1
ATOM 784 C C . SER A 1 96 ? 1.086 4.213 8.287 1.00 90.19 96 SER A C 1
ATOM 786 O O . SER A 1 96 ? 0.943 4.382 7.077 1.00 90.19 96 SER A O 1
ATOM 788 N N . LEU A 1 97 ? 2.101 4.743 8.979 1.00 91.38 97 LEU A N 1
ATOM 789 C CA . LEU A 1 97 ? 3.184 5.513 8.360 1.00 91.38 97 LEU A CA 1
ATOM 790 C C . LEU A 1 97 ? 4.016 4.654 7.400 1.00 91.38 97 LEU A C 1
ATOM 792 O O . LEU A 1 97 ? 4.230 5.056 6.263 1.00 91.38 97 LEU A O 1
ATOM 796 N N . GLU A 1 98 ? 4.411 3.447 7.813 1.00 93.31 98 GLU A N 1
ATOM 797 C CA . GLU A 1 98 ? 5.185 2.518 6.975 1.00 93.31 98 GLU A CA 1
ATOM 798 C C . GLU A 1 98 ? 4.429 2.137 5.692 1.00 93.31 98 GLU A C 1
ATOM 800 O O . GLU A 1 98 ? 5.004 2.167 4.601 1.00 93.31 98 GLU A O 1
ATOM 805 N N . ILE A 1 99 ? 3.123 1.857 5.800 1.00 93.00 99 ILE A N 1
ATOM 806 C CA . ILE A 1 99 ? 2.254 1.581 4.646 1.00 93.00 99 ILE A CA 1
ATOM 807 C C . ILE A 1 99 ? 2.194 2.794 3.717 1.00 93.00 99 ILE A C 1
ATOM 809 O O . ILE A 1 99 ? 2.336 2.645 2.504 1.00 93.00 99 ILE A O 1
ATOM 813 N N . PHE A 1 100 ? 1.984 3.988 4.272 1.00 93.12 100 PHE A N 1
ATOM 814 C CA . PHE A 1 100 ? 1.891 5.213 3.484 1.00 93.12 100 PHE A CA 1
ATOM 815 C C . PHE A 1 100 ? 3.202 5.514 2.746 1.00 93.12 100 PHE A C 1
ATOM 817 O O . PHE A 1 100 ? 3.191 5.760 1.539 1.00 93.12 100 PHE A O 1
ATOM 824 N N . ASP A 1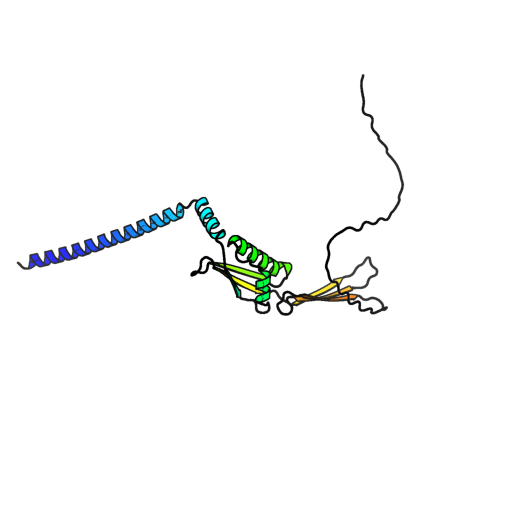 101 ? 4.333 5.411 3.440 1.00 93.94 101 ASP A N 1
ATOM 825 C CA . ASP A 1 101 ? 5.657 5.603 2.853 1.00 93.94 101 ASP A CA 1
ATOM 826 C C . ASP A 1 101 ? 5.949 4.553 1.777 1.00 93.94 101 ASP A C 1
ATOM 828 O O . ASP A 1 101 ? 6.458 4.885 0.707 1.00 93.94 101 ASP A O 1
ATOM 832 N N . GLY A 1 102 ? 5.584 3.292 2.014 1.00 93.69 102 GLY A N 1
ATOM 833 C CA . GLY A 1 102 ? 5.727 2.224 1.026 1.00 93.69 102 GLY A CA 1
ATOM 834 C C . GLY A 1 102 ? 4.893 2.442 -0.233 1.00 93.69 102 GLY A C 1
ATOM 835 O O . GLY A 1 102 ? 5.379 2.227 -1.343 1.00 93.69 102 GLY A O 1
ATOM 836 N N . ILE A 1 103 ? 3.661 2.937 -0.091 1.00 93.88 103 ILE A N 1
ATOM 837 C CA . ILE A 1 103 ? 2.820 3.315 -1.234 1.00 93.88 103 ILE A CA 1
ATOM 838 C C . ILE A 1 103 ? 3.461 4.460 -2.025 1.00 93.88 103 ILE A C 1
ATOM 840 O O . ILE A 1 103 ? 3.493 4.403 -3.257 1.00 93.88 103 ILE A O 1
ATOM 844 N N . ASN A 1 104 ? 4.002 5.471 -1.339 1.00 93.44 104 ASN A N 1
ATOM 845 C CA . ASN A 1 104 ? 4.681 6.585 -2.001 1.00 93.44 104 ASN A CA 1
ATOM 846 C C . ASN A 1 104 ? 5.932 6.116 -2.748 1.00 93.44 104 ASN A C 1
ATOM 848 O O . ASN A 1 104 ? 6.118 6.505 -3.897 1.00 93.44 104 ASN A O 1
ATOM 852 N N . ARG A 1 105 ? 6.730 5.202 -2.178 1.00 92.12 105 ARG A N 1
ATOM 853 C CA . ARG A 1 105 ? 7.866 4.587 -2.891 1.00 92.12 105 ARG A CA 1
ATOM 854 C C . ARG A 1 105 ? 7.421 3.858 -4.158 1.00 92.12 105 ARG A C 1
ATOM 856 O O . ARG A 1 105 ? 7.977 4.079 -5.232 1.00 92.12 105 ARG A O 1
ATOM 863 N N . LEU A 1 106 ? 6.374 3.034 -4.068 1.00 91.69 106 LEU A N 1
ATOM 864 C CA . LEU A 1 106 ? 5.839 2.297 -5.221 1.00 91.69 106 LEU A CA 1
ATOM 865 C C . LEU A 1 106 ? 5.345 3.222 -6.345 1.00 91.69 106 LEU A C 1
ATOM 867 O O . LEU A 1 106 ? 5.447 2.873 -7.527 1.00 91.69 106 LEU A O 1
ATOM 871 N N . LYS A 1 107 ? 4.794 4.383 -5.982 1.00 91.75 107 LYS A N 1
ATOM 872 C CA . LYS A 1 107 ? 4.220 5.354 -6.915 1.00 91.75 107 LYS A CA 1
ATOM 873 C C . LYS A 1 107 ? 5.266 6.306 -7.497 1.00 91.75 107 LYS A C 1
ATOM 875 O O . LYS A 1 107 ? 5.365 6.423 -8.717 1.00 91.75 107 LYS A O 1
ATOM 880 N N . ASP A 1 108 ? 6.017 6.982 -6.638 1.00 89.44 108 ASP A N 1
ATOM 881 C CA . ASP A 1 108 ? 6.843 8.131 -7.011 1.00 89.44 108 ASP A CA 1
ATOM 882 C C . ASP A 1 108 ? 8.288 7.720 -7.327 1.00 89.44 108 ASP A C 1
ATOM 884 O O . ASP A 1 108 ? 8.880 8.247 -8.267 1.00 89.44 108 ASP A O 1
ATOM 888 N N . GLU A 1 109 ? 8.851 6.751 -6.597 1.00 87.81 109 GLU A N 1
ATOM 889 C CA . GLU A 1 109 ? 10.241 6.313 -6.802 1.00 87.81 109 GLU A CA 1
ATOM 890 C C . GLU A 1 109 ? 10.341 5.203 -7.852 1.00 87.81 109 GLU A C 1
ATOM 892 O O . GLU A 1 109 ? 11.161 5.261 -8.771 1.00 87.81 109 GLU A O 1
ATOM 897 N N . LEU A 1 110 ? 9.487 4.186 -7.730 1.00 87.31 110 LEU A N 1
ATOM 898 C CA . LEU A 1 110 ? 9.536 2.990 -8.572 1.00 87.31 110 LEU A CA 1
ATOM 899 C C . LEU A 1 110 ? 8.620 3.090 -9.801 1.00 87.31 110 LEU A C 1
ATOM 901 O O . LEU A 1 110 ? 8.761 2.313 -10.747 1.00 87.31 110 LEU A O 1
ATOM 905 N N . GLU A 1 111 ? 7.697 4.058 -9.807 1.00 88.88 111 GLU A N 1
ATOM 906 C CA . GLU A 1 111 ? 6.766 4.330 -10.909 1.00 88.88 111 GLU A CA 1
ATOM 907 C C . GLU A 1 111 ? 5.973 3.090 -11.367 1.00 88.88 111 GLU A C 1
ATOM 909 O O . GLU A 1 111 ? 5.691 2.915 -12.556 1.00 88.88 111 GLU A O 1
ATOM 914 N N . VAL A 1 112 ? 5.626 2.205 -10.427 1.00 90.62 112 VAL A N 1
ATOM 915 C CA . VAL A 1 112 ? 4.969 0.914 -10.710 1.00 90.62 112 VAL A CA 1
ATOM 916 C C . VAL A 1 112 ? 3.449 1.041 -10.684 1.00 90.62 112 VAL A C 1
ATOM 918 O O . VAL A 1 112 ? 2.742 0.333 -11.405 1.00 90.62 112 VAL A O 1
ATOM 921 N N . ILE A 1 113 ? 2.938 1.961 -9.868 1.00 93.00 113 ILE A N 1
ATOM 922 C CA . ILE A 1 113 ? 1.509 2.194 -9.660 1.00 93.00 113 ILE A CA 1
ATOM 923 C C . ILE A 1 113 ? 1.161 3.658 -9.943 1.00 93.00 113 ILE A C 1
ATOM 925 O O . ILE A 1 113 ? 1.931 4.559 -9.629 1.00 93.00 113 ILE A O 1
ATOM 929 N N . ASP A 1 114 ? -0.007 3.896 -10.537 1.00 90.31 114 ASP A N 1
ATOM 930 C CA . ASP A 1 114 ? -0.553 5.246 -10.732 1.00 90.31 114 ASP A CA 1
ATOM 931 C C . ASP A 1 114 ? -1.300 5.718 -9.483 1.00 90.31 114 ASP A C 1
ATOM 933 O O . ASP A 1 114 ? -1.256 6.892 -9.108 1.00 90.31 114 ASP A O 1
ATOM 937 N N . ASN A 1 115 ? -2.040 4.797 -8.861 1.00 91.62 115 ASN A N 1
ATOM 938 C CA . ASN A 1 115 ? -2.853 5.087 -7.694 1.00 91.62 115 ASN A CA 1
ATOM 939 C C . ASN A 1 115 ? -2.952 3.869 -6.775 1.00 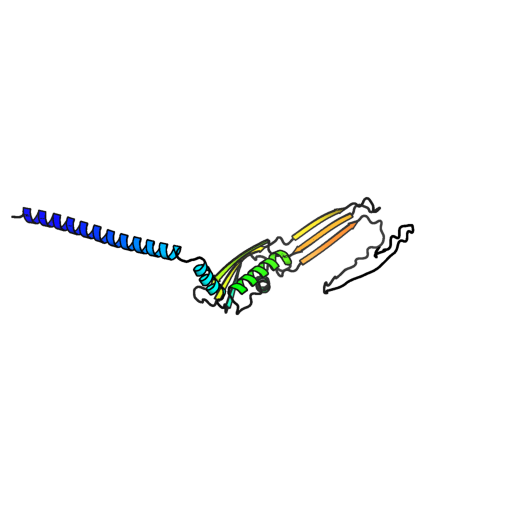91.62 115 ASN A C 1
ATOM 941 O O . ASN A 1 115 ? -2.920 2.728 -7.239 1.00 91.62 115 ASN A O 1
ATOM 945 N N . ALA A 1 116 ? -3.132 4.126 -5.486 1.00 93.19 116 ALA A N 1
ATOM 946 C CA . ALA A 1 116 ? -3.383 3.108 -4.482 1.00 93.19 116 ALA A CA 1
ATOM 947 C C . ALA A 1 116 ? -4.392 3.610 -3.455 1.00 93.19 116 ALA A C 1
ATOM 949 O O . ALA A 1 116 ? -4.436 4.795 -3.130 1.00 93.19 116 ALA A O 1
ATOM 950 N N . ASN A 1 117 ? -5.182 2.684 -2.931 1.00 94.19 117 ASN A N 1
ATOM 951 C CA . ASN A 1 117 ? -6.069 2.906 -1.807 1.00 94.19 117 ASN A CA 1
ATOM 952 C C . ASN A 1 117 ? -5.813 1.817 -0.769 1.00 94.19 117 ASN A C 1
ATOM 954 O O . ASN A 1 117 ? -5.944 0.637 -1.088 1.00 94.19 117 ASN A O 1
ATOM 958 N N . ALA A 1 118 ? -5.460 2.214 0.448 1.00 93.75 118 ALA A N 1
ATOM 959 C CA . ALA A 1 118 ? -5.239 1.302 1.561 1.00 93.75 118 ALA A CA 1
ATOM 960 C C . ALA A 1 118 ? -6.351 1.475 2.594 1.00 93.75 118 ALA A C 1
ATOM 962 O O . ALA A 1 118 ? -6.620 2.591 3.042 1.00 93.75 118 ALA A O 1
ATOM 963 N N . VAL A 1 119 ? -6.979 0.367 2.973 1.00 93.88 119 VAL A N 1
ATOM 964 C CA . VAL A 1 119 ? -7.916 0.301 4.095 1.00 93.88 119 VAL A CA 1
ATOM 965 C C . VAL A 1 119 ? -7.254 -0.519 5.187 1.00 93.88 119 VAL A C 1
ATOM 967 O O . VAL A 1 119 ? -6.843 -1.651 4.948 1.00 93.88 119 VAL A O 1
ATOM 970 N N . ILE A 1 120 ? -7.093 0.082 6.363 1.00 91.31 120 ILE A N 1
ATOM 971 C CA . ILE A 1 120 ? -6.430 -0.539 7.506 1.00 91.31 120 ILE A CA 1
ATOM 972 C C . ILE A 1 120 ? -7.486 -0.804 8.571 1.00 91.31 120 ILE A C 1
ATOM 974 O O . ILE A 1 120 ? -8.060 0.139 9.116 1.00 91.31 120 ILE A O 1
ATOM 978 N N . ASP A 1 121 ? -7.680 -2.077 8.893 1.00 91.50 121 ASP A N 1
ATOM 979 C CA . ASP A 1 121 ? -8.647 -2.541 9.876 1.00 91.50 121 ASP A CA 1
ATOM 980 C C . ASP A 1 121 ? -7.983 -3.410 10.947 1.00 91.50 121 ASP A C 1
ATOM 982 O O . ASP A 1 121 ? -6.975 -4.085 10.730 1.00 91.50 121 ASP A O 1
ATOM 986 N N . ILE A 1 122 ? -8.568 -3.399 12.141 1.00 89.88 122 ILE A N 1
ATOM 987 C CA . ILE A 1 122 ? -8.198 -4.314 13.222 1.00 89.88 122 ILE A CA 1
ATOM 988 C C . ILE A 1 122 ? -9.034 -5.581 13.052 1.00 89.88 122 ILE A C 1
ATOM 990 O O . ILE A 1 122 ? -10.247 -5.493 12.846 1.00 89.88 122 ILE A O 1
ATOM 994 N N . ALA A 1 123 ? -8.411 -6.757 13.149 1.00 90.31 123 ALA A N 1
ATOM 995 C CA . ALA A 1 123 ? -9.139 -8.007 12.984 1.00 90.31 123 ALA A CA 1
ATOM 996 C C . ALA A 1 123 ? -10.262 -8.130 14.039 1.00 90.31 123 ALA A C 1
ATOM 998 O O . ALA A 1 123 ? -10.027 -7.861 15.221 1.00 90.31 123 ALA A O 1
ATOM 999 N N . PRO A 1 124 ? -11.473 -8.569 13.649 1.00 86.81 124 PRO A N 1
ATOM 1000 C CA . PRO A 1 124 ? -12.622 -8.625 14.556 1.00 86.81 124 PRO A CA 1
ATOM 1001 C C . PRO A 1 124 ? -12.414 -9.612 15.713 1.00 86.81 124 PRO A C 1
ATOM 1003 O O . PRO A 1 124 ? -12.929 -9.390 16.807 1.00 86.81 124 PRO A O 1
ATOM 1006 N N . ASP A 1 125 ? -11.630 -10.667 15.477 1.00 91.19 125 ASP A N 1
ATOM 1007 C CA . ASP A 1 125 ? -11.360 -11.726 16.452 1.00 91.19 125 ASP A CA 1
ATOM 1008 C C . ASP A 1 125 ? -10.077 -11.488 17.271 1.00 91.19 125 ASP A C 1
ATOM 1010 O O . ASP A 1 125 ? -9.931 -12.051 18.357 1.00 91.19 125 ASP A O 1
ATOM 1014 N N . ASP A 1 126 ? -9.143 -10.661 16.779 1.00 88.38 126 ASP A N 1
ATOM 1015 C CA . ASP A 1 126 ? -7.859 -10.392 17.441 1.00 88.38 126 ASP A CA 1
ATOM 1016 C C . ASP A 1 126 ? -7.453 -8.908 17.335 1.00 88.38 126 ASP A C 1
ATOM 1018 O O . ASP A 1 126 ? -6.976 -8.471 16.284 1.00 88.38 126 ASP A O 1
ATOM 1022 N N . PRO A 1 127 ? -7.530 -8.130 18.434 1.00 84.62 127 PRO A N 1
ATOM 1023 C CA . PRO A 1 127 ? -7.153 -6.719 18.432 1.00 84.62 127 PRO A CA 1
ATOM 1024 C C . PRO A 1 127 ? -5.644 -6.479 18.259 1.00 84.62 127 PRO A C 1
ATOM 1026 O O . PRO A 1 127 ? -5.221 -5.341 18.075 1.00 84.62 127 PRO A O 1
ATOM 1029 N N . SER A 1 128 ? -4.817 -7.527 18.345 1.00 87.62 128 SER A N 1
ATOM 1030 C CA . SER A 1 128 ? -3.372 -7.450 18.091 1.00 87.62 128 SER A CA 1
ATOM 1031 C C . SER A 1 128 ? -3.015 -7.697 16.622 1.00 87.62 128 SER A C 1
ATOM 1033 O O . SER A 1 128 ? -1.830 -7.654 16.275 1.00 87.62 128 SER A O 1
ATOM 1035 N N . LYS A 1 129 ? -3.997 -7.998 15.767 1.00 91.62 129 LYS A N 1
ATOM 1036 C CA . LYS A 1 129 ? -3.805 -8.265 14.344 1.00 91.62 129 LYS A CA 1
ATOM 1037 C C . LYS A 1 129 ? -4.345 -7.108 13.513 1.00 91.62 129 LYS A C 1
ATOM 1039 O O . LYS A 1 129 ? -5.505 -6.721 13.648 1.00 91.62 129 LYS A O 1
ATOM 1044 N N . LEU A 1 130 ? -3.493 -6.588 12.638 1.00 92.38 130 LEU A N 1
ATOM 1045 C CA . LEU A 1 130 ? -3.835 -5.535 11.691 1.00 92.38 130 LEU A CA 1
ATOM 1046 C C . LEU A 1 130 ? -3.982 -6.145 10.296 1.00 92.38 130 LEU A C 1
ATOM 1048 O O . LEU A 1 130 ? -3.115 -6.903 9.859 1.00 92.38 130 LEU A O 1
ATOM 1052 N N . ILE A 1 131 ? -5.072 -5.817 9.618 1.00 93.38 131 ILE A N 1
ATOM 1053 C CA . ILE A 1 131 ? -5.362 -6.227 8.247 1.00 93.38 131 ILE A CA 1
ATOM 1054 C C . ILE A 1 131 ? -5.290 -4.972 7.381 1.00 93.38 131 ILE A C 1
ATOM 1056 O O . ILE A 1 131 ? -5.907 -3.959 7.701 1.00 93.38 131 ILE A O 1
ATOM 1060 N N . CYS A 1 132 ? -4.510 -5.026 6.309 1.00 94.00 132 CYS A N 1
ATOM 1061 C CA . CYS A 1 132 ? -4.425 -3.965 5.318 1.00 94.00 132 CYS A CA 1
ATOM 1062 C C . CYS A 1 132 ? -4.902 -4.492 3.969 1.00 94.00 132 CYS A C 1
ATOM 1064 O O . CYS A 1 132 ? -4.248 -5.340 3.358 1.00 94.00 132 CYS A O 1
ATOM 1066 N N . ASP A 1 133 ? -6.026 -3.961 3.504 1.00 95.81 133 ASP A N 1
ATOM 1067 C CA . ASP A 1 133 ? -6.542 -4.202 2.167 1.00 95.81 133 ASP A CA 1
ATOM 1068 C C . ASP A 1 133 ? -6.045 -3.086 1.241 1.00 95.81 133 ASP A C 1
ATOM 1070 O O . ASP A 1 133 ? -6.518 -1.946 1.272 1.00 95.81 133 ASP A O 1
ATOM 1074 N N . LEU A 1 134 ? -5.057 -3.420 0.414 1.00 95.81 134 LEU A N 1
ATOM 1075 C CA . LEU A 1 134 ? -4.440 -2.528 -0.553 1.00 95.81 134 LEU A CA 1
ATOM 1076 C C . LEU A 1 134 ? -5.019 -2.778 -1.950 1.00 95.81 134 LEU A C 1
ATOM 1078 O O . LEU A 1 134 ? -4.805 -3.821 -2.566 1.00 95.81 134 LEU A O 1
ATOM 1082 N N . SER A 1 135 ? -5.714 -1.786 -2.492 1.00 95.88 135 SER A N 1
ATOM 1083 C CA . SER A 1 135 ? -6.139 -1.768 -3.889 1.00 95.88 135 SER A CA 1
ATOM 1084 C C . SER A 1 135 ? -5.203 -0.891 -4.705 1.00 95.88 135 SER A C 1
ATOM 1086 O O . SER A 1 135 ? -5.055 0.294 -4.407 1.00 95.88 135 SER A O 1
ATOM 1088 N N . VAL A 1 136 ? -4.572 -1.454 -5.736 1.00 95.19 136 VAL A N 1
ATOM 1089 C CA . VAL A 1 136 ? -3.630 -0.736 -6.602 1.00 95.19 136 VAL A CA 1
ATOM 1090 C C . VAL A 1 136 ? -4.136 -0.636 -8.036 1.00 95.19 136 VAL A C 1
ATOM 1092 O O . VAL A 1 136 ? -4.754 -1.554 -8.574 1.00 95.19 136 VAL A O 1
ATOM 1095 N N . LYS A 1 137 ? -3.823 0.488 -8.680 1.00 94.75 137 LYS A N 1
ATOM 1096 C CA . LYS A 1 137 ? -3.920 0.673 -10.126 1.00 94.75 137 LYS A CA 1
ATOM 1097 C C . LYS A 1 137 ? -2.508 0.743 -10.694 1.00 94.75 137 LYS A C 1
ATOM 1099 O O . LYS A 1 137 ? -1.801 1.722 -10.468 1.00 94.75 137 LYS A O 1
ATOM 1104 N N . GLU A 1 138 ? -2.111 -0.292 -11.423 1.00 91.31 138 GLU A N 1
ATOM 1105 C CA . GLU A 1 138 ? -0.782 -0.377 -12.035 1.00 91.31 138 GLU A CA 1
ATOM 1106 C C . GLU A 1 138 ? -0.590 0.680 -13.129 1.00 91.31 138 GLU A C 1
ATOM 1108 O O . GLU A 1 138 ? -1.513 0.986 -13.891 1.00 91.31 138 GLU A O 1
ATOM 1113 N N . ARG A 1 139 ? 0.627 1.225 -13.202 1.00 89.50 139 ARG A N 1
ATOM 1114 C CA . ARG A 1 139 ? 1.031 2.199 -14.216 1.00 89.50 139 ARG A CA 1
ATOM 1115 C C . ARG A 1 139 ? 1.338 1.497 -15.537 1.00 89.50 139 ARG A C 1
ATOM 1117 O O . ARG A 1 139 ? 1.763 0.339 -15.573 1.00 89.50 139 ARG A O 1
ATOM 1124 N N . SER A 1 140 ? 1.152 2.210 -16.649 1.00 84.69 140 SER A N 1
ATOM 1125 C CA . SER A 1 140 ? 1.552 1.697 -17.963 1.00 84.69 140 SER A CA 1
ATOM 1126 C C . SER A 1 140 ? 3.054 1.408 -17.997 1.00 84.69 140 SER A C 1
ATOM 1128 O O . SER A 1 140 ? 3.877 2.256 -17.660 1.00 84.69 140 SER A O 1
ATOM 1130 N N . ARG A 1 141 ? 3.406 0.201 -18.442 1.00 83.56 141 ARG A N 1
ATOM 1131 C CA . ARG A 1 141 ? 4.784 -0.305 -18.427 1.00 83.56 141 ARG A CA 1
ATOM 1132 C C . ARG A 1 141 ? 5.640 0.251 -19.554 1.00 83.56 141 ARG A C 1
ATOM 1134 O O . ARG A 1 141 ? 6.850 0.322 -19.400 1.00 83.56 141 ARG A O 1
ATOM 1141 N N . LEU A 1 142 ? 5.038 0.581 -20.692 1.00 84.31 142 LEU A N 1
ATOM 1142 C CA . LEU A 1 142 ? 5.759 0.997 -21.889 1.00 84.31 142 LEU A CA 1
ATOM 1143 C C . LEU A 1 142 ? 5.703 2.516 -22.029 1.00 84.31 142 LEU A C 1
ATOM 1145 O O . LEU A 1 142 ? 4.621 3.098 -22.118 1.00 84.31 142 LEU A O 1
ATOM 1149 N N . THR A 1 143 ? 6.872 3.138 -22.108 1.00 82.69 143 THR A N 1
ATOM 1150 C CA . THR A 1 143 ? 7.035 4.551 -22.445 1.00 82.69 143 THR A CA 1
ATOM 1151 C C . THR A 1 143 ? 7.890 4.653 -23.695 1.00 82.69 143 THR A C 1
ATOM 1153 O O . THR A 1 143 ? 8.982 4.101 -23.729 1.00 82.69 143 THR A O 1
ATOM 1156 N N . ALA A 1 144 ? 7.420 5.355 -24.717 1.00 84.06 144 ALA A N 1
ATOM 1157 C CA . ALA A 1 144 ? 8.215 5.667 -25.898 1.00 84.06 144 ALA A CA 1
ATOM 1158 C C . ALA A 1 144 ? 8.240 7.184 -26.073 1.00 84.06 144 ALA A C 1
ATOM 1160 O O . ALA A 1 144 ? 7.195 7.829 -25.976 1.00 84.06 144 ALA A O 1
ATOM 1161 N N . SER A 1 145 ? 9.419 7.752 -26.308 1.00 83.69 145 SER A N 1
ATOM 1162 C CA . SER A 1 145 ? 9.585 9.171 -26.596 1.00 83.69 145 SER A CA 1
ATOM 1163 C C . SER A 1 145 ? 10.441 9.366 -27.841 1.00 83.69 145 SER A C 1
ATOM 1165 O O . SER A 1 145 ? 11.389 8.621 -28.094 1.00 83.69 145 SER A O 1
ATOM 1167 N N . ILE A 1 146 ? 10.048 10.344 -28.651 1.00 84.62 146 ILE A N 1
ATOM 1168 C CA . ILE A 1 146 ? 10.720 10.715 -29.892 1.00 84.62 146 ILE A CA 1
ATOM 1169 C C . ILE A 1 146 ? 10.933 12.223 -29.824 1.00 84.62 146 ILE A C 1
ATOM 1171 O O . ILE A 1 146 ? 9.974 12.974 -29.647 1.00 84.62 146 ILE A O 1
ATOM 1175 N N . GLY A 1 147 ? 12.183 12.650 -29.937 1.00 83.56 147 GLY A N 1
ATOM 1176 C CA . GLY A 1 147 ? 12.597 14.045 -29.939 1.00 83.56 147 GLY A CA 1
ATOM 1177 C C . GLY A 1 147 ? 13.365 14.385 -31.209 1.00 83.56 147 GLY A C 1
ATOM 1178 O O . GLY A 1 147 ? 14.004 13.527 -31.814 1.00 83.56 147 GLY A O 1
ATOM 1179 N N . ALA A 1 148 ? 13.307 15.649 -31.609 1.00 81.69 148 ALA A N 1
ATOM 1180 C CA . ALA A 1 148 ? 14.181 16.210 -32.626 1.00 81.69 148 ALA A CA 1
ATOM 1181 C C . ALA A 1 148 ? 14.648 17.591 -32.159 1.00 81.69 148 ALA A C 1
ATOM 1183 O O . ALA A 1 148 ? 13.846 18.376 -31.651 1.00 81.69 148 ALA A O 1
ATOM 1184 N N . SER A 1 149 ? 15.934 17.882 -32.311 1.00 77.81 149 SER A N 1
ATOM 1185 C CA . SER A 1 149 ? 16.537 19.162 -31.964 1.00 77.81 149 SER A CA 1
ATOM 1186 C C . SER A 1 149 ? 17.403 19.682 -33.108 1.00 77.81 149 SER A C 1
ATOM 1188 O O . SER A 1 149 ? 17.962 18.928 -33.909 1.00 77.81 149 SER A O 1
ATOM 1190 N N . HIS A 1 150 ? 17.477 21.005 -33.199 1.00 73.88 150 HIS A N 1
ATOM 1191 C CA . HIS A 1 150 ? 18.317 21.718 -34.148 1.00 73.88 150 HIS A CA 1
ATOM 1192 C C . HIS A 1 150 ? 18.979 22.870 -33.401 1.00 73.88 150 HIS A C 1
ATOM 1194 O O . HIS A 1 150 ? 18.287 23.722 -32.841 1.00 73.88 150 HIS A O 1
ATOM 1200 N N . ASP A 1 151 ? 20.305 22.881 -33.375 1.00 71.38 151 ASP A N 1
ATOM 1201 C CA . ASP A 1 151 ? 21.081 23.961 -32.779 1.00 71.38 151 ASP A CA 1
ATOM 1202 C C . ASP A 1 151 ? 21.582 24.870 -33.905 1.00 71.38 151 ASP A C 1
ATOM 1204 O O . ASP A 1 151 ? 22.251 24.409 -34.820 1.00 71.38 151 ASP A O 1
ATOM 1208 N N . ALA A 1 152 ? 21.209 26.152 -33.866 1.00 64.94 152 ALA A N 1
ATOM 1209 C CA . ALA A 1 152 ? 21.614 27.133 -34.873 1.00 64.94 152 ALA A CA 1
ATOM 1210 C C . ALA A 1 152 ? 23.021 27.710 -34.622 1.00 64.94 152 ALA A C 1
ATOM 1212 O O . ALA A 1 152 ? 23.587 28.341 -35.515 1.00 64.94 152 ALA A O 1
ATOM 1213 N N . HIS A 1 153 ? 23.572 27.532 -33.415 1.00 65.88 153 HIS A N 1
ATOM 1214 C CA . HIS A 1 153 ? 24.878 28.065 -33.018 1.00 65.88 153 HIS A CA 1
ATOM 1215 C C . HIS A 1 153 ? 26.000 27.029 -33.121 1.00 65.88 153 HIS A C 1
ATOM 1217 O O . HIS A 1 153 ? 27.147 27.395 -33.383 1.00 65.88 153 HIS A O 1
ATOM 1223 N N . ALA A 1 154 ? 25.683 25.742 -32.988 1.00 56.91 154 ALA A N 1
ATOM 1224 C CA . ALA A 1 154 ? 26.540 24.677 -33.484 1.00 56.91 154 ALA A CA 1
ATOM 1225 C C . ALA A 1 154 ? 26.281 24.509 -34.991 1.00 56.91 154 ALA A C 1
ATOM 1227 O O . ALA A 1 154 ? 25.136 24.500 -35.418 1.00 56.91 154 ALA A O 1
ATOM 1228 N N . LEU A 1 155 ? 27.306 24.309 -35.822 1.00 57.44 155 LEU A N 1
ATOM 1229 C CA . LEU A 1 155 ? 27.159 23.889 -37.234 1.00 57.44 155 LEU A CA 1
ATOM 1230 C C . LEU A 1 155 ? 26.589 22.450 -37.359 1.00 57.44 155 LEU A C 1
ATOM 1232 O O . LEU A 1 155 ? 26.984 21.683 -38.236 1.00 57.44 155 LEU A O 1
ATOM 1236 N N . SER A 1 156 ? 25.728 22.043 -36.427 1.00 54.62 156 SER A N 1
ATOM 1237 C CA . SER A 1 156 ? 25.278 20.679 -36.205 1.00 54.62 156 SER A CA 1
ATOM 1238 C C . SER A 1 156 ? 23.947 20.449 -36.907 1.00 54.62 156 SER A C 1
ATOM 1240 O O . SER A 1 156 ? 23.016 21.244 -36.808 1.00 54.62 156 SER A O 1
ATOM 1242 N N . GLN A 1 157 ? 23.886 19.352 -37.655 1.00 66.31 157 GLN A N 1
ATOM 1243 C CA . GLN A 1 157 ? 22.718 18.945 -38.426 1.00 66.31 157 GLN A CA 1
ATOM 1244 C C . GLN A 1 157 ? 21.578 18.513 -37.487 1.00 66.31 157 GLN A C 1
ATOM 1246 O O . GLN A 1 157 ? 21.780 18.325 -36.288 1.00 66.31 157 GLN A O 1
ATOM 1251 N N . LEU A 1 158 ? 20.367 18.373 -38.038 1.00 69.38 158 LEU A N 1
ATOM 1252 C CA . LEU A 1 158 ? 19.192 17.867 -37.323 1.00 69.38 158 LEU A CA 1
ATOM 1253 C C . LEU A 1 158 ? 19.550 16.605 -36.517 1.00 69.38 158 LEU A C 1
ATOM 1255 O O . LEU A 1 158 ? 20.004 15.613 -37.093 1.00 69.38 158 LEU A O 1
ATOM 1259 N N . ASN A 1 159 ? 19.304 16.646 -35.209 1.00 75.81 159 ASN A N 1
ATOM 1260 C CA . ASN A 1 159 ? 19.506 15.517 -34.311 1.00 75.81 159 ASN A CA 1
ATOM 1261 C C . ASN A 1 159 ? 18.145 14.974 -33.882 1.00 75.81 159 ASN A C 1
ATOM 1263 O O . ASN A 1 159 ? 17.300 15.711 -33.386 1.00 75.81 159 ASN A O 1
ATOM 1267 N N . GLY A 1 160 ? 17.918 13.686 -34.089 1.00 80.94 160 GLY A N 1
ATOM 1268 C CA . GLY A 1 160 ? 16.803 12.938 -33.531 1.00 80.94 160 GLY A CA 1
ATOM 1269 C C . GLY A 1 160 ? 17.226 12.207 -32.262 1.00 80.94 160 GLY A C 1
ATOM 1270 O O . GLY A 1 160 ? 18.371 11.791 -32.131 1.00 80.94 160 GLY A O 1
ATOM 1271 N N . GLN A 1 161 ? 16.293 12.005 -31.346 1.00 84.44 161 GLN A N 1
ATOM 1272 C CA . GLN A 1 161 ? 16.444 11.117 -30.203 1.00 84.44 161 GLN A CA 1
ATOM 1273 C C . GLN A 1 161 ? 15.232 10.190 -30.156 1.00 84.44 161 GLN A C 1
ATOM 1275 O O . GLN A 1 161 ? 14.092 10.644 -30.222 1.00 84.44 161 GLN A O 1
ATOM 1280 N N . LEU A 1 162 ? 15.469 8.890 -30.040 1.00 86.31 162 LEU A N 1
ATOM 1281 C CA . LEU A 1 162 ? 14.442 7.886 -29.789 1.00 86.31 162 LEU A CA 1
ATOM 1282 C C . LEU A 1 162 ? 14.762 7.216 -28.457 1.00 86.31 162 LEU A C 1
ATOM 1284 O O . LEU A 1 162 ? 15.853 6.677 -28.298 1.00 86.31 162 LEU A O 1
ATOM 1288 N N . SER A 1 163 ? 13.817 7.193 -27.521 1.00 85.94 163 SER A N 1
ATOM 1289 C CA . SER A 1 163 ? 13.945 6.393 -26.304 1.00 85.94 163 SER A CA 1
ATOM 1290 C C . SER A 1 163 ? 12.707 5.543 -26.050 1.00 85.94 163 SER A C 1
ATOM 1292 O O . SER A 1 163 ? 11.571 5.970 -26.243 1.00 85.94 163 SER A O 1
ATOM 1294 N N . VAL A 1 164 ? 12.936 4.303 -25.636 1.00 88.00 164 VAL A N 1
ATOM 1295 C CA . VAL A 1 164 ? 11.916 3.332 -25.256 1.00 88.00 164 VAL A CA 1
ATOM 1296 C C . VAL A 1 164 ? 12.278 2.804 -23.877 1.00 88.00 164 VAL A C 1
ATOM 1298 O O . VAL A 1 164 ? 13.334 2.211 -23.687 1.00 88.00 164 VAL A O 1
ATOM 1301 N N . GLY A 1 165 ? 11.390 3.027 -22.921 1.00 85.94 165 GLY A N 1
ATOM 1302 C CA . GLY A 1 165 ? 11.483 2.546 -21.552 1.00 85.94 165 GLY A CA 1
ATOM 1303 C C . GLY A 1 165 ? 10.428 1.483 -21.276 1.00 85.94 165 GLY A C 1
ATOM 1304 O O . GLY A 1 165 ? 9.262 1.641 -21.643 1.00 85.94 165 GLY A O 1
ATOM 1305 N N . VAL A 1 166 ? 10.832 0.410 -20.607 1.00 87.56 166 VAL A N 1
ATOM 1306 C CA . VAL A 1 166 ? 9.945 -0.595 -20.023 1.00 87.56 166 VAL A CA 1
ATOM 1307 C C . VAL A 1 166 ? 10.119 -0.568 -18.508 1.00 87.56 166 VAL A C 1
ATOM 1309 O O . VAL A 1 166 ? 11.211 -0.797 -17.990 1.00 87.56 166 VAL A O 1
ATOM 1312 N N . ARG A 1 167 ? 9.030 -0.291 -17.795 1.00 87.75 167 ARG A N 1
ATOM 1313 C CA . ARG A 1 167 ? 8.931 -0.299 -16.333 1.00 87.75 167 ARG A CA 1
ATOM 1314 C C . ARG A 1 167 ? 8.375 -1.623 -15.827 1.00 87.75 167 ARG A C 1
ATOM 1316 O O . ARG A 1 167 ? 7.620 -2.310 -16.527 1.00 87.75 167 ARG A O 1
ATOM 1323 N N . ASN A 1 168 ? 8.706 -1.935 -14.577 1.00 84.69 168 ASN A N 1
ATOM 1324 C CA . ASN A 1 168 ? 8.251 -3.120 -13.863 1.00 84.69 168 ASN A CA 1
ATOM 1325 C C . ASN A 1 168 ? 8.486 -4.410 -14.671 1.00 84.69 168 ASN A C 1
ATOM 1327 O O . ASN A 1 168 ? 7.557 -5.153 -15.026 1.00 84.69 168 ASN A O 1
ATOM 1331 N N . LEU A 1 169 ? 9.742 -4.648 -15.054 1.00 82.81 169 LEU A N 1
ATOM 1332 C CA . LEU A 1 169 ? 10.125 -5.906 -15.691 1.00 82.81 169 LEU A CA 1
ATOM 1333 C C . LEU A 1 169 ? 9.863 -7.049 -14.715 1.00 82.81 169 LEU A C 1
ATOM 1335 O O . LEU A 1 169 ? 10.159 -6.965 -13.527 1.00 82.81 169 LEU A O 1
ATOM 1339 N N . PHE A 1 170 ? 9.210 -8.092 -15.224 1.00 85.12 170 PHE A N 1
ATOM 1340 C CA . PHE A 1 170 ? 8.870 -9.299 -14.466 1.00 85.12 170 PHE A CA 1
ATOM 1341 C C . PHE A 1 170 ? 8.151 -9.062 -13.121 1.00 85.12 170 PHE A C 1
ATOM 1343 O O . PHE A 1 170 ? 8.197 -9.933 -12.249 1.00 85.12 170 PHE A O 1
ATOM 1350 N N . GLY A 1 171 ? 7.490 -7.912 -12.948 1.00 83.44 171 GLY A N 1
ATOM 1351 C CA . GLY A 1 171 ? 6.732 -7.584 -11.741 1.00 83.44 171 GLY A CA 1
ATOM 1352 C C . GLY A 1 171 ? 7.577 -7.251 -10.506 1.00 83.44 171 GLY A C 1
ATOM 1353 O O . GLY A 1 171 ? 7.042 -7.344 -9.403 1.00 83.44 171 GLY A O 1
ATOM 1354 N N . GLY A 1 172 ? 8.872 -6.952 -10.668 1.00 84.88 172 GLY A N 1
ATOM 1355 C CA . GLY A 1 172 ? 9.815 -6.697 -9.569 1.00 84.88 172 GLY A CA 1
ATOM 1356 C C . GLY A 1 172 ? 10.297 -5.249 -9.440 1.00 84.88 172 GLY A C 1
ATOM 1357 O O . GLY A 1 172 ? 11.348 -5.028 -8.855 1.00 84.88 172 GLY A O 1
ATOM 1358 N N . GLY A 1 173 ? 9.613 -4.278 -10.053 1.00 82.56 173 GLY A N 1
ATOM 1359 C CA . GLY A 1 173 ? 10.015 -2.862 -10.002 1.00 82.56 173 GLY A CA 1
ATOM 1360 C C . GLY A 1 173 ? 11.223 -2.486 -10.873 1.00 82.56 173 GLY A C 1
ATOM 1361 O O . GLY A 1 173 ? 11.589 -1.318 -10.953 1.00 82.56 173 GLY A O 1
ATOM 1362 N N . GLU A 1 174 ? 11.821 -3.445 -11.579 1.00 86.44 174 GLU A N 1
ATOM 1363 C CA . GLU A 1 174 ? 12.960 -3.218 -12.470 1.00 86.44 174 GLU A CA 1
ATOM 1364 C C . GLU A 1 174 ? 12.588 -2.378 -13.705 1.00 86.44 174 GLU A C 1
ATOM 1366 O O . GLU A 1 174 ? 11.470 -2.454 -14.228 1.00 86.44 174 GLU A O 1
ATOM 1371 N N . LYS A 1 175 ? 13.561 -1.622 -14.224 1.00 88.38 175 LYS A N 1
ATOM 1372 C CA . LYS A 1 175 ? 13.419 -0.741 -15.388 1.00 88.38 175 LYS A CA 1
ATOM 1373 C C . LYS A 1 175 ? 14.472 -1.052 -16.453 1.00 88.38 175 LYS A C 1
ATOM 1375 O O . LYS A 1 175 ? 15.643 -1.228 -16.131 1.00 88.38 175 LYS A O 1
ATOM 1380 N N . LEU A 1 176 ? 14.066 -1.026 -17.721 1.00 87.75 176 LEU A N 1
ATOM 1381 C CA . LEU A 1 176 ? 14.953 -1.053 -18.886 1.00 87.75 176 LEU A CA 1
ATOM 1382 C C . LEU A 1 176 ? 14.678 0.169 -19.757 1.00 87.75 176 LEU A C 1
ATOM 1384 O O . LEU A 1 176 ? 13.573 0.296 -20.271 1.00 87.75 176 LEU A O 1
ATOM 1388 N N . ASP A 1 177 ? 15.685 1.011 -19.969 1.00 88.25 177 ASP A N 1
ATOM 1389 C CA . ASP A 1 177 ? 15.648 2.084 -20.966 1.00 88.25 177 ASP A CA 1
ATOM 1390 C C . ASP A 1 177 ? 16.591 1.765 -22.121 1.00 88.25 177 ASP A C 1
ATOM 1392 O O . ASP A 1 177 ? 17.751 1.406 -21.918 1.00 88.25 177 ASP A O 1
ATOM 1396 N N . ILE A 1 178 ? 16.096 1.946 -23.339 1.00 88.62 178 ILE A N 1
ATOM 1397 C CA . ILE A 1 178 ? 16.860 1.876 -24.579 1.00 88.62 178 ILE A CA 1
ATOM 1398 C C . ILE A 1 178 ? 16.744 3.247 -25.235 1.00 88.62 178 ILE A C 1
ATOM 1400 O O . ILE A 1 178 ? 15.640 3.683 -25.545 1.00 88.62 178 ILE A O 1
ATOM 1404 N N . ALA A 1 179 ? 17.867 3.924 -25.456 1.00 87.88 179 ALA A N 1
ATOM 1405 C CA . ALA A 1 179 ? 17.908 5.205 -26.153 1.00 87.88 179 ALA A CA 1
ATOM 1406 C C . ALA A 1 179 ? 18.869 5.137 -27.343 1.00 87.88 179 ALA A C 1
ATOM 1408 O O . ALA A 1 179 ? 19.912 4.486 -27.273 1.00 87.88 179 ALA A O 1
ATOM 1409 N N . ALA A 1 180 ? 18.496 5.800 -28.432 1.00 84.69 180 ALA A N 1
ATOM 1410 C CA . ALA A 1 180 ? 19.288 5.949 -29.637 1.00 84.69 180 ALA A CA 1
ATOM 1411 C C . ALA A 1 180 ? 19.248 7.412 -30.082 1.00 84.69 180 ALA A C 1
ATOM 1413 O O . ALA A 1 180 ? 18.171 7.977 -30.286 1.00 84.69 180 ALA A O 1
ATOM 1414 N N . ASP A 1 181 ? 20.426 7.998 -30.269 1.00 82.50 181 ASP A N 1
ATOM 1415 C CA . ASP A 1 181 ? 20.574 9.326 -30.850 1.00 82.50 181 ASP A CA 1
ATOM 1416 C C . ASP A 1 181 ? 20.845 9.177 -32.356 1.00 82.50 181 ASP A C 1
ATOM 1418 O O . ASP A 1 181 ? 21.710 8.415 -32.792 1.00 82.50 181 ASP A O 1
ATOM 1422 N N . LEU A 1 182 ? 20.058 9.882 -33.161 1.00 75.44 182 LEU A N 1
ATOM 1423 C CA . LEU A 1 182 ? 20.058 9.856 -34.619 1.00 75.44 182 LEU A CA 1
ATOM 1424 C C . LEU A 1 182 ? 20.505 11.226 -35.133 1.00 75.44 182 LEU A C 1
ATOM 1426 O O . LEU A 1 182 ? 19.678 12.073 -35.448 1.00 75.44 182 LEU A O 1
ATOM 1430 N N . GLY A 1 183 ? 21.809 11.469 -35.210 1.00 68.75 183 GLY A N 1
ATOM 1431 C CA . GLY A 1 183 ? 22.354 12.671 -35.847 1.00 68.75 183 GLY A CA 1
ATOM 1432 C C . GLY A 1 183 ? 22.829 12.382 -37.267 1.00 68.75 183 GLY A C 1
ATOM 1433 O O . GLY A 1 183 ? 23.402 11.318 -37.521 1.00 68.75 183 GLY A O 1
ATOM 1434 N N . LEU A 1 184 ? 22.668 13.330 -38.196 1.00 63.25 184 LEU A N 1
ATOM 1435 C CA . LEU A 1 184 ? 23.482 13.301 -39.413 1.00 63.25 184 LEU A CA 1
ATOM 1436 C C . LEU A 1 184 ? 24.906 13.785 -39.080 1.00 63.25 184 LEU A C 1
ATOM 1438 O O . LEU A 1 184 ? 25.260 14.951 -39.244 1.00 63.25 184 LEU A O 1
ATOM 1442 N N . GLY A 1 185 ? 25.739 12.861 -38.607 1.00 49.69 185 GLY A N 1
ATOM 1443 C CA . GLY A 1 185 ? 27.189 13.013 -38.635 1.00 49.69 185 GLY A CA 1
ATOM 1444 C C . GLY A 1 185 ? 27.718 12.464 -39.954 1.00 49.69 185 GLY A C 1
ATOM 1445 O O . GLY A 1 185 ? 27.521 11.288 -40.260 1.00 49.69 185 GLY A O 1
ATOM 1446 N N . THR A 1 186 ? 28.400 13.291 -40.747 1.00 46.06 186 THR A N 1
ATOM 1447 C CA . THR A 1 186 ? 29.230 12.801 -41.854 1.00 46.06 186 THR A CA 1
ATOM 1448 C C . THR A 1 186 ? 30.157 11.710 -41.321 1.00 46.06 186 THR A C 1
ATOM 1450 O O . THR A 1 186 ? 30.860 11.913 -40.335 1.00 46.06 186 THR A O 1
ATOM 1453 N N . THR A 1 187 ? 30.103 10.544 -41.954 1.00 42.78 187 THR A N 1
ATOM 1454 C CA . THR A 1 187 ? 30.803 9.307 -41.600 1.00 42.78 187 THR A CA 1
ATOM 1455 C C . THR A 1 187 ? 32.216 9.510 -41.042 1.00 42.78 187 THR A C 1
ATOM 1457 O O . THR A 1 187 ? 33.124 9.852 -41.794 1.00 42.78 187 THR A O 1
ATOM 1460 N N . SER A 1 188 ? 32.439 9.145 -39.778 1.00 42.06 188 SER A N 1
ATOM 1461 C CA . SER A 1 188 ? 33.613 8.353 -39.393 1.00 42.06 188 SER A CA 1
ATOM 1462 C C . SER A 1 188 ? 33.422 7.734 -38.006 1.00 42.06 188 SER A C 1
ATOM 1464 O O . SER A 1 188 ? 33.297 8.450 -37.021 1.00 42.06 188 SER A O 1
ATOM 1466 N N . GLN A 1 189 ? 33.488 6.401 -37.970 1.00 39.38 189 GLN A N 1
ATOM 1467 C CA . GLN A 1 189 ? 33.598 5.518 -36.801 1.00 39.38 189 GLN A CA 1
ATOM 1468 C C . GLN A 1 189 ? 32.317 5.230 -36.000 1.00 39.38 189 GLN A C 1
ATOM 1470 O O . GLN A 1 189 ? 32.013 5.835 -34.979 1.00 39.38 189 GLN A O 1
ATOM 1475 N N . SER A 1 190 ? 31.631 4.162 -36.419 1.00 44.97 190 SER A N 1
ATOM 1476 C CA . SER A 1 190 ? 30.785 3.345 -35.549 1.00 44.97 190 SER A CA 1
ATOM 1477 C C . SER A 1 190 ? 31.639 2.708 -34.445 1.00 44.97 190 SER A C 1
ATOM 1479 O O . SER A 1 190 ? 32.317 1.708 -34.674 1.00 44.97 190 SER A O 1
ATOM 1481 N N . GLY A 1 191 ? 31.610 3.289 -33.248 1.00 37.06 191 GLY A N 1
ATOM 1482 C CA . GLY A 1 191 ? 32.094 2.670 -32.018 1.00 37.06 191 GLY A CA 1
ATOM 1483 C C . GLY A 1 191 ? 30.921 2.460 -31.069 1.00 37.06 191 GLY A C 1
ATOM 1484 O O . GLY A 1 191 ? 30.462 3.404 -30.436 1.00 37.06 191 GLY A O 1
ATOM 1485 N N . SER A 1 192 ? 30.409 1.234 -30.975 1.00 43.44 192 SER A N 1
ATOM 1486 C CA . SER A 1 192 ? 29.418 0.860 -29.965 1.00 43.44 192 SER A CA 1
ATOM 1487 C C . SER A 1 192 ? 30.082 0.843 -28.584 1.00 43.44 192 SER A C 1
ATOM 1489 O O . SER A 1 192 ? 30.778 -0.118 -28.249 1.00 43.44 192 SER A O 1
ATOM 1491 N N . SER A 1 193 ? 29.892 1.885 -27.773 1.00 41.75 193 SER A N 1
ATOM 1492 C CA . SER A 1 193 ? 30.291 1.873 -26.364 1.00 41.75 193 SER A CA 1
ATOM 1493 C C . SER A 1 193 ? 29.107 1.444 -25.490 1.00 41.75 193 SER A C 1
ATOM 1495 O O . SER A 1 193 ? 28.170 2.189 -25.222 1.00 41.75 193 SER A O 1
ATOM 1497 N N . LEU A 1 194 ? 29.153 0.191 -25.031 1.00 41.94 194 LEU A N 1
ATOM 1498 C CA . LEU A 1 194 ? 28.339 -0.311 -23.922 1.00 41.94 194 LEU A CA 1
ATOM 1499 C C . LEU A 1 194 ? 28.777 0.400 -22.631 1.00 41.94 194 LEU A C 1
ATOM 1501 O O . LEU A 1 194 ? 29.682 -0.056 -21.933 1.00 41.94 194 LEU A O 1
ATOM 1505 N N . ALA A 1 195 ? 28.151 1.529 -22.304 1.00 40.34 195 ALA A N 1
ATOM 1506 C CA . ALA A 1 195 ? 28.355 2.201 -21.026 1.00 40.34 195 ALA A CA 1
ATOM 1507 C C . ALA A 1 195 ? 27.462 1.563 -19.947 1.00 40.34 195 ALA A C 1
ATOM 1509 O O . ALA A 1 195 ? 26.337 1.990 -19.697 1.00 40.34 195 ALA A O 1
ATOM 1510 N N . ARG A 1 196 ? 27.978 0.522 -19.286 1.00 37.31 196 ARG A N 1
ATOM 1511 C CA . ARG A 1 196 ? 27.397 -0.040 -18.059 1.00 37.31 196 ARG A CA 1
ATOM 1512 C C . ARG A 1 196 ? 27.712 0.913 -16.896 1.00 37.31 196 ARG A C 1
ATOM 1514 O O . ARG A 1 196 ? 28.773 0.806 -16.288 1.00 37.31 196 ARG A O 1
ATOM 1521 N N . LYS A 1 197 ? 26.834 1.879 -16.603 1.00 35.69 197 LYS A N 1
ATOM 1522 C CA . LYS A 1 197 ? 26.956 2.725 -15.401 1.00 35.69 197 LYS A CA 1
ATOM 1523 C C . LYS A 1 197 ? 26.292 2.035 -14.206 1.00 35.69 197 LYS A C 1
ATOM 1525 O O . LYS A 1 197 ? 25.082 2.113 -14.033 1.00 35.69 197 LYS A O 1
ATOM 1530 N N . ASN A 1 198 ? 27.108 1.386 -13.377 1.00 37.97 198 ASN A N 1
ATOM 1531 C CA . ASN A 1 198 ? 26.772 1.137 -11.977 1.00 37.97 198 ASN A CA 1
ATOM 1532 C C . ASN A 1 198 ? 26.862 2.482 -11.241 1.00 37.97 198 ASN A C 1
ATOM 1534 O O . ASN A 1 198 ? 27.940 3.065 -11.174 1.00 37.97 198 ASN A O 1
ATOM 1538 N N . SER A 1 199 ? 25.741 2.986 -10.733 1.00 33.16 199 SER A N 1
ATOM 1539 C CA . SER A 1 199 ? 25.688 4.194 -9.906 1.00 33.16 199 SER A CA 1
ATOM 1540 C C . SER A 1 199 ? 25.648 3.788 -8.435 1.00 33.16 199 SER A C 1
ATOM 1542 O O . SER A 1 199 ? 24.573 3.596 -7.870 1.00 33.16 199 SER A O 1
ATOM 1544 N N . LEU A 1 200 ? 26.831 3.650 -7.841 1.00 36.41 200 LEU A N 1
ATOM 1545 C CA . LEU A 1 200 ? 27.061 3.785 -6.404 1.00 36.41 200 LEU A CA 1
ATOM 1546 C C . LEU A 1 200 ? 27.874 5.076 -6.191 1.00 36.41 200 LEU A C 1
ATOM 1548 O O . LEU A 1 200 ? 28.654 5.432 -7.071 1.00 36.41 200 LEU A O 1
ATOM 1552 N N . GLU A 1 201 ? 27.717 5.682 -5.011 1.00 34.59 201 GLU A N 1
ATOM 1553 C CA . GLU A 1 201 ? 28.549 6.744 -4.403 1.00 34.59 201 GLU A CA 1
ATOM 1554 C C . GLU A 1 201 ? 28.188 8.207 -4.741 1.00 34.59 201 GLU A C 1
ATOM 1556 O O . GLU A 1 201 ? 28.150 8.633 -5.888 1.00 34.59 201 GLU A O 1
ATOM 1561 N N . THR A 1 202 ? 27.663 8.973 -3.772 1.00 32.62 202 THR A N 1
ATOM 1562 C CA . THR A 1 202 ? 28.379 9.758 -2.734 1.00 32.62 202 THR A CA 1
ATOM 1563 C C . THR A 1 202 ? 29.365 10.793 -3.276 1.00 32.62 202 THR A C 1
ATOM 1565 O O . THR A 1 202 ? 30.392 10.441 -3.829 1.00 32.62 202 THR A O 1
ATOM 1568 N N . GLY A 1 203 ? 29.096 12.064 -2.953 1.00 27.81 203 GLY A N 1
ATOM 1569 C CA . GLY A 1 203 ? 30.086 12.975 -2.369 1.00 27.81 203 GLY A CA 1
ATOM 1570 C C . GLY A 1 203 ? 31.177 13.596 -3.255 1.00 27.81 203 GLY A C 1
ATOM 1571 O O . GLY A 1 203 ? 32.118 12.938 -3.667 1.00 27.81 203 GLY A O 1
ATOM 1572 N N . ASN A 1 204 ? 31.132 14.932 -3.282 1.00 30.47 204 ASN A N 1
ATOM 1573 C CA . ASN A 1 204 ? 32.240 15.895 -3.362 1.00 30.47 204 ASN A CA 1
ATOM 1574 C C . ASN A 1 204 ? 32.832 16.370 -4.708 1.00 30.47 204 ASN A C 1
ATOM 1576 O O . ASN A 1 204 ? 33.505 15.653 -5.432 1.00 30.47 204 ASN A O 1
ATOM 1580 N N . VAL A 1 205 ? 32.656 17.691 -4.885 1.00 37.00 205 VAL A N 1
ATOM 1581 C CA . VAL A 1 205 ? 33.652 18.755 -5.138 1.00 37.00 205 VAL A CA 1
ATOM 1582 C C . VAL A 1 205 ? 34.689 18.513 -6.235 1.00 37.00 205 VAL A C 1
ATOM 1584 O O . VAL A 1 205 ? 35.659 17.789 -6.045 1.00 37.00 205 VAL A O 1
ATOM 1587 N N . ILE A 1 206 ? 34.579 19.304 -7.308 1.00 33.50 206 ILE A N 1
ATOM 1588 C CA . ILE A 1 206 ? 35.702 19.637 -8.187 1.00 33.50 206 ILE A CA 1
ATOM 1589 C C . ILE A 1 206 ? 35.731 21.157 -8.372 1.00 33.50 206 ILE A C 1
ATOM 1591 O O . ILE A 1 206 ? 34.807 21.755 -8.921 1.00 33.50 206 ILE A O 1
ATOM 1595 N N . ALA A 1 207 ? 36.802 21.761 -7.865 1.00 34.03 207 ALA A N 1
ATOM 1596 C CA . ALA A 1 207 ? 37.322 23.042 -8.311 1.00 34.03 207 ALA A CA 1
ATOM 1597 C C . ALA A 1 207 ? 38.042 22.840 -9.651 1.00 34.03 207 ALA A C 1
ATOM 1599 O O . ALA A 1 207 ? 38.744 21.843 -9.772 1.00 34.03 207 ALA A O 1
ATOM 1600 N N . ASP A 1 208 ? 37.951 23.782 -10.593 1.00 29.28 208 ASP A N 1
ATOM 1601 C CA . ASP A 1 208 ? 39.168 24.315 -11.217 1.00 29.28 208 ASP A CA 1
ATOM 1602 C C . ASP A 1 208 ? 38.940 25.622 -11.991 1.00 29.28 208 ASP A C 1
ATOM 1604 O O . ASP A 1 208 ? 37.839 25.966 -12.422 1.00 29.28 208 ASP A O 1
ATOM 1608 N N . ALA A 1 209 ? 40.047 26.341 -12.105 1.00 34.16 209 ALA A N 1
ATOM 1609 C CA . ALA A 1 209 ? 40.268 27.671 -12.617 1.00 34.16 209 ALA A CA 1
ATOM 1610 C C . ALA A 1 209 ? 40.433 27.748 -14.145 1.00 34.16 209 ALA A C 1
ATOM 1612 O O . ALA A 1 209 ? 40.870 26.806 -14.801 1.00 34.16 209 ALA A O 1
ATOM 1613 N N . SER A 1 210 ? 40.184 28.940 -14.699 1.00 35.78 210 SER A N 1
ATOM 1614 C CA . SER A 1 210 ? 40.996 29.598 -15.750 1.00 35.78 210 SER A CA 1
ATOM 1615 C C . SER A 1 210 ? 40.360 30.956 -16.100 1.00 35.78 210 SER A C 1
ATOM 1617 O O . SER A 1 210 ? 39.256 31.039 -16.617 1.00 35.78 210 SER A O 1
ATOM 1619 N N . THR A 1 211 ? 40.883 32.058 -15.556 1.00 38.84 211 THR A N 1
ATOM 1620 C CA . THR A 1 211 ? 41.783 33.028 -16.220 1.00 38.84 211 THR A CA 1
ATOM 1621 C C . THR A 1 211 ? 41.225 33.712 -17.472 1.00 38.84 211 THR A C 1
ATOM 1623 O O . THR A 1 211 ? 41.366 33.197 -18.575 1.00 38.84 211 THR A O 1
ATOM 1626 N N . HIS A 1 212 ? 40.795 34.969 -17.320 1.00 40.38 212 HIS A N 1
ATOM 1627 C CA . HIS A 1 212 ? 41.126 36.012 -18.290 1.00 40.38 212 HIS A CA 1
ATOM 1628 C C . HIS A 1 212 ? 41.420 37.321 -17.548 1.00 40.38 212 HIS A C 1
ATOM 1630 O O . HIS A 1 212 ? 40.600 37.831 -16.789 1.00 40.38 212 HIS A O 1
ATOM 1636 N N . ARG A 1 213 ? 42.657 37.799 -17.712 1.00 37.00 213 ARG A N 1
ATOM 1637 C CA . ARG A 1 213 ? 43.108 39.128 -17.301 1.00 37.00 213 ARG A CA 1
ATOM 1638 C C . ARG A 1 213 ? 42.453 40.139 -18.228 1.00 37.00 213 ARG A C 1
ATOM 1640 O O . ARG A 1 213 ? 42.613 39.980 -19.430 1.00 37.00 213 ARG A O 1
ATOM 1647 N N . ASP A 1 214 ? 41.863 41.183 -17.662 1.00 44.50 214 ASP A N 1
ATOM 1648 C CA . ASP A 1 214 ? 41.960 42.517 -18.233 1.00 44.50 214 ASP A CA 1
ATOM 1649 C C . ASP A 1 214 ? 42.071 43.553 -17.118 1.00 44.50 214 ASP A C 1
ATOM 1651 O O . ASP A 1 214 ? 41.477 43.465 -16.044 1.00 44.50 214 ASP A O 1
ATOM 1655 N N . ARG A 1 215 ? 42.990 44.466 -17.382 1.00 37.88 215 ARG A N 1
ATOM 1656 C CA . ARG A 1 215 ? 43.569 45.480 -16.520 1.00 37.88 215 ARG A CA 1
ATOM 1657 C C . ARG A 1 215 ? 42.892 46.781 -16.934 1.00 37.88 215 ARG A C 1
ATOM 1659 O O . ARG A 1 215 ? 42.930 47.082 -18.119 1.00 37.88 215 ARG A O 1
ATOM 1666 N N . ASP A 1 216 ? 42.286 47.517 -16.006 1.00 40.50 216 ASP A N 1
ATOM 1667 C CA . ASP A 1 216 ? 42.633 48.928 -15.793 1.00 40.50 216 ASP A CA 1
ATOM 1668 C C . ASP A 1 216 ? 41.720 49.667 -14.798 1.00 40.50 216 ASP A C 1
ATOM 1670 O O . ASP A 1 216 ? 40.500 49.672 -14.892 1.00 40.50 216 ASP A O 1
ATOM 1674 N N . GLN A 1 217 ? 42.423 50.356 -13.893 1.00 40.09 217 GLN A N 1
ATOM 1675 C CA . GLN A 1 217 ? 42.154 51.685 -13.339 1.00 40.09 217 GLN A CA 1
ATOM 1676 C C . GLN A 1 217 ? 40.971 51.915 -12.379 1.00 40.09 217 GLN A C 1
ATOM 1678 O O . GLN A 1 217 ? 39.840 52.159 -12.774 1.00 40.09 217 GLN A O 1
ATOM 1683 N N . GLY A 1 218 ? 41.346 52.118 -11.109 1.00 34.56 218 GLY A N 1
ATOM 1684 C CA . GLY A 1 218 ? 41.219 53.452 -10.510 1.00 34.56 218 GLY A CA 1
ATOM 1685 C C . GLY A 1 218 ? 40.210 53.600 -9.371 1.00 34.56 218 GLY A C 1
ATOM 1686 O O . GLY A 1 218 ? 39.009 53.589 -9.601 1.00 34.56 218 GLY A O 1
ATOM 1687 N N . GLY A 1 219 ? 40.717 53.877 -8.162 1.00 37.53 219 GLY A N 1
ATOM 1688 C CA . GLY A 1 219 ? 39.946 54.566 -7.119 1.00 37.53 219 GLY A CA 1
ATOM 1689 C C . GLY A 1 219 ? 40.069 53.993 -5.709 1.00 37.53 219 GLY A C 1
ATOM 1690 O O . GLY A 1 219 ? 39.093 53.479 -5.177 1.00 37.53 219 GLY A O 1
ATOM 1691 N N . ASN A 1 220 ? 41.246 54.126 -5.089 1.00 37.22 220 ASN A N 1
ATOM 1692 C CA . ASN A 1 220 ? 41.399 54.020 -3.635 1.00 37.22 220 ASN A CA 1
ATOM 1693 C C . ASN A 1 220 ? 40.639 55.163 -2.948 1.00 37.22 220 ASN A C 1
ATOM 1695 O O . ASN A 1 220 ? 40.869 56.324 -3.281 1.00 37.22 220 ASN A O 1
ATOM 1699 N N . ASN A 1 221 ? 39.838 54.843 -1.936 1.00 40.06 221 ASN A N 1
ATOM 1700 C CA . ASN A 1 221 ? 39.517 55.759 -0.845 1.00 40.06 221 ASN A CA 1
ATOM 1701 C C . ASN A 1 221 ? 39.589 54.960 0.457 1.00 40.06 221 ASN A C 1
ATOM 1703 O O . ASN A 1 221 ? 38.612 54.340 0.869 1.00 40.06 221 ASN A O 1
ATOM 1707 N N . ASP A 1 222 ? 40.773 54.977 1.066 1.00 43.81 222 ASP A N 1
ATOM 1708 C CA . ASP A 1 222 ? 40.984 54.542 2.441 1.00 43.81 222 ASP A CA 1
ATOM 1709 C C . ASP A 1 222 ? 40.696 55.705 3.397 1.00 43.81 222 ASP A C 1
ATOM 1711 O O . ASP A 1 222 ? 41.227 56.809 3.260 1.00 43.81 222 ASP A O 1
ATOM 1715 N N . ASP A 1 223 ? 39.830 55.404 4.359 1.00 47.34 223 ASP A N 1
ATOM 1716 C CA . ASP A 1 223 ? 39.942 55.701 5.784 1.00 47.34 223 ASP A CA 1
ATOM 1717 C C . ASP A 1 223 ? 40.694 56.958 6.241 1.00 47.34 223 ASP A C 1
ATOM 1719 O O . ASP A 1 223 ? 41.921 57.059 6.176 1.00 47.34 223 ASP A O 1
ATOM 1723 N N . ARG A 1 224 ? 39.973 57.805 6.989 1.00 42.72 224 ARG A N 1
ATOM 1724 C CA . ARG A 1 224 ? 40.525 58.348 8.239 1.00 42.72 224 ARG A CA 1
ATOM 1725 C C . ARG A 1 224 ? 39.444 58.739 9.241 1.00 42.72 224 ARG A C 1
ATOM 1727 O O . ARG A 1 224 ? 38.782 59.765 9.130 1.00 42.72 224 ARG A O 1
ATOM 1734 N N . TRP A 1 225 ? 39.331 57.907 10.269 1.00 41.94 225 TRP A N 1
ATOM 1735 C CA . TRP A 1 225 ? 38.811 58.279 11.579 1.00 41.94 225 TRP A CA 1
ATOM 1736 C C . TRP A 1 225 ? 39.769 59.240 12.305 1.00 41.94 225 TRP A C 1
ATOM 1738 O O . TRP A 1 225 ? 40.981 59.163 12.104 1.00 41.94 225 TRP A O 1
ATOM 1748 N N . ARG A 1 226 ? 39.184 59.998 13.254 1.00 40.59 226 ARG A N 1
ATOM 1749 C CA . ARG A 1 226 ? 39.779 60.783 14.366 1.00 40.59 226 ARG A CA 1
ATOM 1750 C C . ARG A 1 226 ? 40.313 62.183 14.038 1.00 40.59 226 ARG A C 1
ATOM 1752 O O . ARG A 1 226 ? 40.995 62.356 13.045 1.00 40.59 226 ARG A O 1
ATOM 1759 N N . THR A 1 227 ? 40.180 63.222 14.868 1.00 48.06 227 THR A N 1
ATOM 1760 C CA . THR A 1 227 ? 39.401 63.597 16.076 1.00 48.06 227 THR A CA 1
ATOM 1761 C C . THR A 1 227 ? 39.831 65.039 16.395 1.00 48.06 227 THR A C 1
ATOM 1763 O O . THR A 1 227 ? 40.995 65.354 16.178 1.00 48.06 227 THR A O 1
ATOM 1766 N N . SER A 1 228 ? 38.934 65.822 17.002 1.00 45.56 228 SER A N 1
ATOM 1767 C CA . SER A 1 228 ? 39.202 66.932 17.942 1.00 45.56 228 SER A CA 1
ATOM 1768 C C . SER A 1 228 ? 40.043 68.133 17.479 1.00 45.56 228 SER A C 1
ATOM 1770 O O . SER A 1 228 ? 41.262 68.043 17.377 1.00 45.56 228 SER A O 1
ATOM 1772 N N . SER A 1 229 ? 39.404 69.298 17.346 1.00 46.03 229 SER A N 1
ATOM 1773 C CA . SER A 1 229 ? 39.383 70.380 18.354 1.00 46.03 229 SER A CA 1
ATOM 1774 C C . SER A 1 229 ? 38.596 71.582 17.843 1.00 46.03 229 SER A C 1
ATOM 1776 O O . SER A 1 229 ? 38.595 71.803 16.614 1.00 46.03 229 SER A O 1
#

Radius of gyration: 39.45 Å; chains: 1; bounding box: 125×82×76 Å

Organism: NCBI:txid933848

Secondary structure (DSSP, 8-state):
--HHHHHHHHHHHHHHHHHHHHHHHHHHHHHHHHHHHHHHHHHT--HHHHHHHHHHHHTPEE-EEEEEEES-SSS-HHHHHHHH---SSEEHHHHHHHHHHHHHIIIIIS--EEEEEEEEEE-SS-TTEEEEEEEEEEPPSEEEEEEEE--SSS-PPPEEEEEEEEEEETTTTEEEEEEEEEE---S------------------------------------------